Protein AF-A0A292REE8-F1 (afdb_monomer)

pLDDT: mean 74.08, std 20.1, range [27.69, 94.88]

Structure (mmCIF, N/CA/C/O backbone):
data_AF-A0A292REE8-F1
#
_entry.id   AF-A0A292REE8-F1
#
loop_
_atom_site.group_PDB
_atom_site.id
_atom_site.type_symbol
_atom_site.label_atom_id
_atom_site.label_alt_id
_atom_site.label_comp_id
_atom_site.label_asym_id
_atom_site.label_entity_id
_atom_site.label_seq_id
_atom_site.pdbx_PDB_ins_code
_atom_site.Cartn_x
_atom_site.Cartn_y
_atom_site.Cartn_z
_atom_site.occupancy
_atom_site.B_iso_or_equiv
_atom_site.auth_seq_id
_atom_site.auth_comp_id
_atom_site.auth_asym_id
_atom_site.auth_atom_id
_atom_site.pdbx_PDB_model_num
ATOM 1 N N . MET A 1 1 ? -34.274 32.368 6.105 1.00 32.88 1 MET A N 1
ATOM 2 C CA . MET A 1 1 ? -34.230 32.974 4.760 1.00 32.88 1 MET A CA 1
ATOM 3 C C . MET A 1 1 ? -32.837 32.755 4.179 1.00 32.88 1 MET A C 1
ATOM 5 O O . MET A 1 1 ? -31.870 33.075 4.851 1.00 32.88 1 MET A O 1
ATOM 9 N N . VAL A 1 2 ? -32.803 32.095 3.015 1.00 31.05 2 VAL A N 1
ATOM 10 C CA . VAL A 1 2 ? -31.809 32.040 1.908 1.00 31.05 2 VAL A CA 1
ATOM 11 C C . VAL A 1 2 ? -30.669 33.090 2.027 1.00 31.05 2 VAL A C 1
ATOM 13 O O . VAL A 1 2 ? -30.965 34.243 2.299 1.00 31.05 2 VAL A O 1
ATOM 16 N N . SER A 1 3 ? -29.377 32.786 1.822 1.00 27.69 3 SER A N 1
ATOM 17 C CA . SER A 1 3 ? -28.861 32.372 0.512 1.00 27.69 3 SER A CA 1
ATOM 18 C C . SER A 1 3 ? -27.549 31.575 0.481 1.00 27.69 3 SER A C 1
ATOM 20 O O . SER A 1 3 ? -26.638 31.711 1.292 1.00 27.69 3 SER A O 1
ATOM 22 N N . SER A 1 4 ? -27.509 30.738 -0.553 1.00 37.56 4 SER A N 1
ATOM 23 C CA . SER A 1 4 ? -26.391 30.015 -1.142 1.00 37.56 4 SER A CA 1
ATOM 24 C C . SER A 1 4 ? -25.331 30.937 -1.748 1.00 37.56 4 SER A C 1
ATOM 26 O O . SER A 1 4 ? -25.675 31.822 -2.529 1.00 37.56 4 SER A O 1
ATOM 28 N N . THR A 1 5 ? -24.052 30.615 -1.560 1.00 34.53 5 THR A N 1
ATOM 29 C CA . THR A 1 5 ? -23.014 30.880 -2.569 1.00 34.53 5 THR A CA 1
ATOM 30 C C . THR A 1 5 ? -22.061 29.688 -2.626 1.00 34.53 5 THR A C 1
ATOM 32 O O . THR A 1 5 ? -21.401 29.337 -1.652 1.00 34.53 5 THR A O 1
ATOM 35 N N . GLY A 1 6 ? -22.069 29.003 -3.770 1.00 35.84 6 GLY A N 1
ATOM 36 C CA . GLY A 1 6 ? -21.112 27.957 -4.099 1.00 35.84 6 GLY A CA 1
ATOM 37 C C . GLY A 1 6 ? -19.796 28.581 -4.542 1.00 35.84 6 GLY A C 1
ATOM 38 O O . GLY A 1 6 ? -19.786 29.462 -5.399 1.00 35.84 6 GLY A O 1
ATOM 39 N N . TYR A 1 7 ? -18.689 28.101 -3.986 1.00 32.03 7 TYR A N 1
ATOM 40 C CA . TYR A 1 7 ? -17.357 28.436 -4.469 1.00 32.03 7 TYR A CA 1
ATOM 41 C C . TYR A 1 7 ? -16.853 27.293 -5.348 1.00 32.03 7 TYR A C 1
ATOM 43 O O . TYR A 1 7 ? -16.365 26.275 -4.863 1.00 32.03 7 TYR A O 1
ATOM 51 N N . ASN A 1 8 ? -16.992 27.476 -6.661 1.00 31.06 8 ASN A N 1
ATOM 52 C CA . ASN A 1 8 ? -16.194 26.764 -7.650 1.00 31.06 8 ASN A CA 1
ATOM 53 C C . ASN A 1 8 ? -14.810 27.420 -7.680 1.00 31.06 8 ASN A C 1
ATOM 55 O O . ASN A 1 8 ? -14.669 28.539 -8.168 1.00 31.06 8 ASN A O 1
ATOM 59 N N . LEU A 1 9 ? -13.790 26.734 -7.168 1.00 29.27 9 LEU A N 1
ATOM 60 C CA . LEU A 1 9 ? -12.396 27.124 -7.375 1.00 29.27 9 LEU A CA 1
ATOM 61 C C . LEU A 1 9 ? -11.873 26.406 -8.622 1.00 29.27 9 LEU A C 1
ATOM 63 O O . LEU A 1 9 ? -11.388 25.279 -8.558 1.00 29.27 9 LEU A O 1
ATOM 67 N N . ALA A 1 10 ? -12.009 27.069 -9.769 1.00 32.84 10 ALA A N 1
ATOM 68 C CA . ALA A 1 10 ? -11.255 26.743 -10.971 1.00 32.84 10 ALA A CA 1
ATOM 69 C C . ALA A 1 10 ? -9.837 27.317 -10.827 1.00 32.84 10 ALA A C 1
ATOM 71 O O . ALA A 1 10 ? -9.678 28.516 -10.604 1.00 32.84 10 ALA A O 1
ATOM 72 N N . ILE A 1 11 ? -8.810 26.475 -10.955 1.00 34.81 11 ILE A N 1
ATOM 73 C CA . ILE A 1 11 ? -7.412 26.917 -10.986 1.00 34.81 11 ILE A CA 1
ATOM 74 C C . ILE A 1 11 ? -6.935 26.885 -12.439 1.00 34.81 11 ILE A C 1
ATOM 76 O O . ILE A 1 11 ? -6.895 25.834 -13.077 1.00 34.81 11 ILE A O 1
ATOM 80 N N . ASN A 1 12 ? -6.602 28.071 -12.945 1.00 30.36 12 ASN A N 1
ATOM 81 C CA . ASN A 1 12 ? -5.984 28.314 -14.243 1.00 30.36 12 ASN A CA 1
ATOM 82 C C . ASN A 1 12 ? -4.488 27.921 -14.168 1.00 30.36 12 ASN A C 1
ATOM 84 O O . ASN A 1 12 ? -3.825 28.313 -13.203 1.00 30.36 12 ASN A O 1
ATOM 88 N N . PRO A 1 13 ? -3.918 27.169 -15.127 1.00 33.72 13 PRO A N 1
ATOM 89 C CA . PRO A 1 13 ? -2.549 26.684 -15.032 1.00 33.72 13 PRO A CA 1
ATOM 90 C C . PRO A 1 13 ? -1.618 27.659 -15.750 1.00 33.72 13 PRO A C 1
ATOM 92 O O . PRO A 1 13 ? -1.500 27.571 -16.962 1.00 33.72 13 PRO A O 1
ATOM 95 N N . ASN A 1 14 ? -1.000 28.605 -15.036 1.00 38.47 14 ASN A N 1
ATOM 96 C CA . ASN A 1 14 ? 0.244 29.272 -15.460 1.00 38.47 14 ASN A CA 1
ATOM 97 C C . ASN A 1 14 ? 0.718 30.277 -14.402 1.00 38.47 14 ASN A C 1
ATOM 99 O O . ASN A 1 14 ? 0.536 31.477 -14.573 1.00 38.47 14 ASN A O 1
ATOM 103 N N . ILE A 1 15 ? 1.360 29.798 -13.332 1.00 35.59 15 ILE A N 1
ATOM 104 C CA . ILE A 1 15 ? 2.358 30.583 -12.587 1.00 35.59 15 ILE A CA 1
ATOM 105 C C . ILE A 1 15 ? 3.472 29.624 -12.154 1.00 35.59 15 ILE A C 1
ATOM 107 O O . ILE A 1 15 ? 3.275 28.740 -11.325 1.00 35.59 15 ILE A O 1
ATOM 111 N N . SER A 1 16 ? 4.640 29.788 -12.767 1.00 41.97 16 SER A N 1
ATOM 112 C CA . SER A 1 16 ? 5.888 29.107 -12.440 1.00 41.97 16 SER A CA 1
ATOM 113 C C . SER A 1 16 ? 6.725 29.972 -11.501 1.00 41.97 16 SER A C 1
ATOM 115 O O . SER A 1 16 ? 7.183 31.033 -11.920 1.00 41.97 16 SER A O 1
ATOM 117 N N . SER A 1 17 ? 6.991 29.498 -10.283 1.00 33.97 17 SER A N 1
ATOM 118 C CA . SER A 1 17 ? 8.147 29.924 -9.477 1.00 33.97 17 SER A CA 1
ATOM 119 C C . SER A 1 17 ? 8.228 29.129 -8.174 1.00 33.97 17 SER A C 1
ATOM 121 O O . SER A 1 17 ? 7.243 29.045 -7.448 1.00 33.97 17 SER A O 1
ATOM 123 N N . GLY A 1 18 ? 9.425 28.632 -7.852 1.00 28.42 18 GLY A N 1
ATOM 124 C CA . GL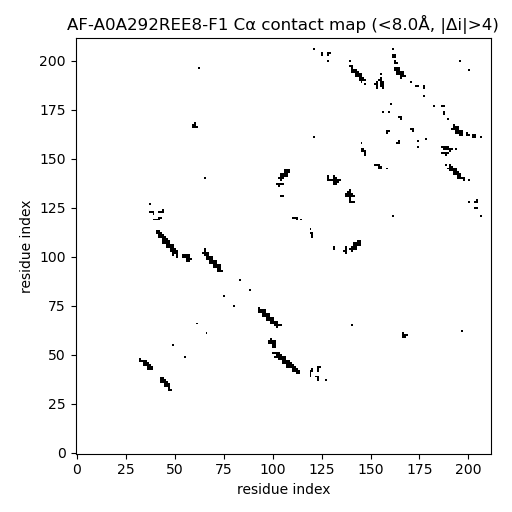Y A 1 18 ? 9.791 28.207 -6.498 1.00 28.42 18 GLY A CA 1
ATOM 125 C C . GLY A 1 18 ? 10.095 26.719 -6.371 1.00 28.42 18 GLY A C 1
ATOM 126 O O . GLY A 1 18 ? 9.223 25.872 -6.515 1.00 28.42 18 GLY A O 1
ATOM 127 N N . MET A 1 19 ? 11.357 26.407 -6.097 1.00 36.88 19 MET A N 1
ATOM 128 C CA . MET A 1 19 ? 11.879 25.060 -5.911 1.00 36.88 19 MET A CA 1
ATOM 129 C C . MET A 1 19 ? 11.180 24.332 -4.758 1.00 36.88 19 MET A C 1
ATOM 131 O O . MET A 1 19 ? 11.226 24.761 -3.609 1.00 36.88 19 MET A O 1
ATOM 135 N N . THR A 1 20 ? 10.621 23.162 -5.045 1.00 30.64 20 THR A N 1
ATOM 136 C CA . THR A 1 20 ? 10.525 22.053 -4.093 1.00 30.64 20 THR A CA 1
ATOM 137 C C . THR A 1 20 ? 10.531 20.781 -4.928 1.00 30.64 20 THR A C 1
ATOM 139 O O . THR A 1 20 ? 9.658 20.588 -5.772 1.00 30.64 20 THR A O 1
ATOM 142 N N . VAL A 1 21 ? 11.552 19.936 -4.766 1.00 36.81 21 VAL A N 1
ATOM 143 C CA . VAL A 1 21 ? 11.607 18.616 -5.411 1.00 36.81 21 VAL A CA 1
ATOM 144 C C . VAL A 1 21 ? 10.627 17.711 -4.669 1.00 36.81 21 VAL A C 1
ATOM 146 O O . VAL A 1 21 ? 10.987 16.892 -3.833 1.00 36.81 21 VAL A O 1
ATOM 149 N N . SER A 1 22 ? 9.344 17.937 -4.919 1.00 35.69 22 SER A N 1
ATOM 150 C CA . SER A 1 22 ? 8.283 17.011 -4.579 1.00 35.69 22 SER A CA 1
ATOM 151 C C . SER A 1 22 ? 8.350 15.887 -5.606 1.00 35.69 22 SER A C 1
ATOM 153 O O . SER A 1 22 ? 8.316 16.163 -6.808 1.00 35.69 22 SER A O 1
ATOM 155 N N . ASN A 1 23 ? 8.443 14.637 -5.143 1.00 38.59 23 ASN A N 1
ATOM 156 C CA . ASN A 1 23 ? 8.213 13.437 -5.951 1.00 38.59 23 ASN A CA 1
ATOM 157 C C . ASN A 1 23 ? 6.798 13.513 -6.547 1.00 38.59 23 ASN A C 1
ATOM 159 O O . ASN A 1 23 ? 5.840 12.979 -5.998 1.00 38.59 23 ASN A O 1
ATOM 163 N N . THR A 1 24 ? 6.650 14.254 -7.640 1.00 39.69 24 THR A N 1
ATOM 164 C CA . THR A 1 24 ? 5.388 14.488 -8.328 1.00 39.69 24 THR A CA 1
ATOM 165 C C . THR A 1 24 ? 5.310 13.504 -9.476 1.00 39.69 24 THR A C 1
ATOM 167 O O . THR A 1 24 ? 6.153 13.471 -10.374 1.00 39.69 24 THR A O 1
ATOM 170 N N . MET A 1 25 ? 4.302 12.640 -9.403 1.00 45.41 25 MET A N 1
ATOM 171 C CA . MET A 1 25 ? 4.008 11.669 -10.441 1.00 45.41 25 MET A CA 1
ATOM 172 C C . MET A 1 25 ? 3.721 12.399 -11.756 1.00 45.41 25 MET A C 1
ATOM 174 O O . MET A 1 25 ? 2.767 13.170 -11.853 1.00 45.41 25 MET A O 1
ATOM 178 N N . ARG A 1 26 ? 4.500 12.116 -12.804 1.00 35.22 26 ARG A N 1
ATOM 179 C CA . ARG A 1 26 ? 4.041 12.350 -14.176 1.00 35.22 26 ARG A CA 1
ATOM 180 C C . ARG A 1 26 ? 3.116 11.202 -14.558 1.00 35.22 26 ARG A C 1
ATOM 182 O O . ARG A 1 26 ? 3.566 10.151 -15.004 1.00 35.22 26 ARG A O 1
ATOM 189 N N . VAL A 1 27 ? 1.819 11.416 -14.365 1.00 38.28 27 VAL A N 1
ATOM 190 C CA . VAL A 1 27 ? 0.778 10.550 -14.920 1.00 38.28 27 VAL A CA 1
ATOM 191 C C . VAL A 1 27 ? 0.780 10.760 -16.432 1.00 38.28 27 VAL A C 1
ATOM 193 O O . VAL A 1 27 ? 0.256 11.753 -16.932 1.00 38.28 27 VAL A O 1
ATOM 196 N N . ASN A 1 28 ? 1.408 9.846 -17.173 1.00 34.28 28 ASN A N 1
ATOM 197 C CA . ASN A 1 28 ? 1.176 9.769 -18.610 1.00 34.28 28 ASN A CA 1
ATOM 198 C C . ASN A 1 28 ? -0.305 9.441 -18.823 1.00 34.28 28 ASN A C 1
ATOM 200 O O . ASN A 1 28 ? -0.839 8.498 -18.239 1.00 34.28 28 ASN A O 1
ATOM 204 N N . SER A 1 29 ? -0.966 10.249 -19.643 1.00 38.56 29 SER A N 1
ATOM 205 C CA . SER A 1 29 ? -2.379 10.176 -19.996 1.00 38.56 29 SER A CA 1
ATOM 206 C C . SER A 1 29 ? -2.716 8.873 -20.730 1.00 38.56 29 SER A C 1
ATOM 208 O O . SER A 1 29 ? -2.863 8.844 -21.948 1.00 38.56 29 SER A O 1
ATOM 210 N N . GLN A 1 30 ? -2.855 7.763 -20.004 1.00 39.12 30 GLN A N 1
ATOM 211 C CA . GLN A 1 30 ? -3.325 6.498 -20.566 1.00 39.12 30 GLN A CA 1
ATOM 212 C C . GLN A 1 30 ? -4.349 5.828 -19.643 1.00 39.12 30 GLN A C 1
ATOM 214 O O . GLN A 1 30 ? -4.019 5.339 -18.573 1.00 39.12 30 GLN A O 1
ATOM 219 N N . ARG A 1 31 ? -5.600 5.814 -20.138 1.00 39.00 31 ARG A N 1
ATOM 220 C CA . ARG A 1 31 ? -6.804 5.097 -19.667 1.00 39.00 31 ARG A CA 1
ATOM 221 C C . ARG A 1 31 ? -7.191 5.326 -18.199 1.00 39.00 31 ARG A C 1
ATOM 223 O O . ARG A 1 31 ? -6.553 4.813 -17.292 1.00 39.00 31 ARG A O 1
ATOM 230 N N . LYS A 1 32 ? -8.339 5.994 -17.981 1.00 40.53 32 LYS A N 1
ATOM 231 C CA . LYS A 1 32 ? -9.077 5.962 -16.703 1.00 40.53 32 LYS A CA 1
ATOM 232 C C . LYS A 1 32 ? -9.248 4.501 -16.280 1.00 40.53 32 LYS A C 1
ATOM 234 O O . LYS A 1 32 ? -10.051 3.777 -16.870 1.00 40.53 32 LYS A O 1
ATOM 239 N N . GLN A 1 33 ? -8.447 4.058 -15.318 1.00 54.38 33 GLN A N 1
ATOM 240 C CA . GLN A 1 33 ? -8.569 2.724 -14.757 1.00 54.38 33 GLN A CA 1
ATOM 241 C C . GLN A 1 33 ? -9.912 2.653 -14.025 1.00 54.38 33 GLN A C 1
ATOM 243 O O . GLN A 1 33 ? -10.314 3.603 -13.358 1.00 54.38 33 GLN A O 1
ATOM 248 N N . GLN A 1 34 ? -10.656 1.566 -14.224 1.00 58.28 34 GLN A N 1
ATOM 249 C CA . GLN A 1 34 ? -11.967 1.399 -13.601 1.00 58.28 34 GLN A CA 1
ATOM 250 C C . GLN A 1 34 ? -11.785 1.241 -12.088 1.00 58.28 34 GLN A C 1
ATOM 252 O O . GLN A 1 34 ? -11.335 0.188 -11.628 1.00 58.28 34 GLN A O 1
ATOM 257 N N . GLU A 1 35 ? -12.127 2.289 -11.338 1.00 62.00 35 GLU A N 1
ATOM 258 C CA . GLU A 1 35 ? -12.180 2.273 -9.877 1.00 62.00 35 GLU A CA 1
ATOM 259 C C . GLU A 1 35 ? -13.119 1.158 -9.406 1.00 62.00 35 GLU A C 1
ATOM 261 O O . GLU A 1 35 ? -14.258 1.037 -9.870 1.00 62.00 35 GLU A O 1
ATOM 266 N N . LYS A 1 36 ? -12.646 0.328 -8.474 1.00 76.44 36 LYS A N 1
ATOM 267 C CA . LYS A 1 36 ? -13.460 -0.703 -7.828 1.00 76.44 36 LYS A CA 1
ATOM 268 C C . LYS A 1 36 ? -13.632 -0.362 -6.360 1.00 76.44 36 LYS A C 1
ATOM 270 O O . LYS A 1 36 ? -12.687 0.047 -5.689 1.00 76.44 36 LYS A O 1
ATOM 275 N N . VAL A 1 37 ? -14.851 -0.564 -5.864 1.00 71.75 37 VAL A N 1
ATOM 276 C CA . VAL A 1 37 ? -15.200 -0.333 -4.462 1.00 71.75 37 VAL A CA 1
ATOM 277 C C . VAL A 1 37 ? -15.444 -1.671 -3.783 1.00 71.75 37 VAL A C 1
ATOM 279 O O . VAL A 1 37 ? -16.211 -2.494 -4.280 1.00 71.75 37 VAL A O 1
ATOM 282 N N . VAL A 1 38 ? -14.806 -1.890 -2.637 1.00 73.25 38 VAL A N 1
ATOM 283 C CA . VAL A 1 38 ? -15.163 -2.977 -1.716 1.00 73.25 38 VAL A CA 1
ATOM 284 C C . VAL A 1 38 ? -15.744 -2.344 -0.459 1.00 73.25 38 VAL A C 1
ATOM 286 O O . VAL A 1 38 ? -15.181 -1.396 0.084 1.00 73.25 38 VAL A O 1
ATOM 289 N N . THR A 1 39 ? -16.906 -2.836 -0.032 1.00 67.75 39 THR A N 1
ATOM 290 C CA . THR A 1 39 ? -17.602 -2.359 1.168 1.00 67.75 39 THR A CA 1
ATOM 291 C C . THR A 1 39 ? -17.686 -3.498 2.172 1.00 67.75 39 THR A C 1
ATOM 293 O O . THR A 1 39 ? -18.174 -4.574 1.837 1.00 67.75 39 THR A O 1
ATOM 296 N N . VAL A 1 40 ? -17.218 -3.266 3.398 1.00 68.31 40 VAL A N 1
ATOM 297 C CA . VAL A 1 40 ? -17.310 -4.221 4.512 1.00 68.31 40 VAL A CA 1
ATOM 298 C C . VAL A 1 40 ? -17.769 -3.459 5.750 1.00 68.31 40 VAL A C 1
ATOM 300 O O . VAL A 1 40 ? -17.117 -2.499 6.148 1.00 68.31 40 VAL A O 1
ATOM 303 N N . LYS A 1 41 ? -18.885 -3.884 6.365 1.00 58.56 41 LYS A N 1
ATOM 304 C CA . LYS A 1 41 ? -19.423 -3.324 7.626 1.00 58.56 41 LYS A CA 1
ATOM 305 C C . LYS A 1 41 ? -19.396 -1.781 7.663 1.00 58.56 41 LYS A C 1
ATOM 307 O O . LYS A 1 41 ? -18.833 -1.194 8.575 1.00 58.56 41 LYS A O 1
ATOM 312 N N . ASN A 1 42 ? -19.983 -1.141 6.649 1.00 71.94 42 ASN A N 1
ATOM 313 C CA . ASN A 1 42 ? -20.088 0.319 6.476 1.00 71.94 42 ASN A CA 1
ATOM 314 C C . ASN A 1 42 ? -18.786 1.089 6.185 1.00 71.94 42 ASN A C 1
ATOM 316 O O . ASN A 1 42 ? -18.861 2.287 5.921 1.00 71.94 42 ASN A O 1
ATOM 320 N N . ALA A 1 43 ? -17.625 0.432 6.144 1.00 78.75 43 ALA A N 1
ATOM 321 C CA . ALA A 1 43 ? -16.387 1.020 5.643 1.00 78.75 43 ALA A CA 1
ATOM 322 C C . ALA A 1 43 ? -16.179 0.678 4.156 1.00 78.75 43 ALA A C 1
ATOM 324 O O . ALA A 1 43 ? -16.544 -0.407 3.689 1.00 78.75 43 ALA A O 1
ATOM 325 N N . LYS A 1 44 ? -15.609 1.619 3.399 1.00 85.50 44 LYS A N 1
ATOM 326 C CA . LYS A 1 44 ? -15.412 1.540 1.946 1.00 85.50 44 LYS A CA 1
ATOM 327 C C . LYS A 1 44 ? -13.939 1.717 1.606 1.00 85.50 44 LYS A C 1
ATOM 329 O O . LYS A 1 44 ? -13.279 2.597 2.147 1.00 85.50 44 LYS A O 1
ATOM 334 N N . ILE A 1 45 ? -13.443 0.927 0.662 1.00 87.69 45 ILE A N 1
ATOM 335 C CA . ILE A 1 45 ? -12.143 1.148 0.021 1.00 87.69 45 ILE A CA 1
ATOM 336 C C . ILE A 1 45 ? -12.336 1.297 -1.472 1.00 87.69 45 ILE A C 1
ATOM 338 O O . ILE A 1 45 ? -13.024 0.486 -2.097 1.00 87.69 45 ILE A O 1
ATOM 342 N N . LYS A 1 46 ? -11.721 2.334 -2.028 1.00 89.19 46 LYS A N 1
ATOM 343 C CA . LYS A 1 46 ? -11.543 2.504 -3.463 1.00 89.19 46 LYS A CA 1
ATOM 344 C C . LYS A 1 46 ? -10.127 2.095 -3.820 1.00 89.19 46 LYS A C 1
ATOM 346 O O . LYS A 1 46 ? -9.174 2.498 -3.151 1.00 89.19 46 LYS A O 1
ATOM 351 N N . TYR A 1 47 ? -10.013 1.284 -4.856 1.00 91.44 47 TYR A N 1
ATOM 352 C CA . TYR A 1 47 ? -8.732 0.865 -5.392 1.00 91.44 47 TYR A CA 1
ATOM 353 C C . TYR A 1 47 ? -8.816 0.680 -6.902 1.00 91.44 47 TYR A C 1
ATOM 355 O O . TYR A 1 47 ? -9.881 0.384 -7.462 1.00 91.44 47 TYR A O 1
ATOM 363 N N . HIS A 1 48 ? -7.656 0.730 -7.540 1.00 91.31 48 HIS A N 1
ATOM 364 C CA . HIS A 1 48 ? -7.466 0.295 -8.913 1.00 91.31 48 HIS A CA 1
ATOM 365 C C . HIS A 1 48 ? -6.372 -0.770 -8.990 1.00 91.31 48 HIS A C 1
ATOM 367 O O . HIS A 1 48 ? -5.509 -0.889 -8.121 1.00 91.31 48 HIS A O 1
ATOM 373 N N . LYS A 1 49 ? -6.446 -1.607 -10.027 1.00 91.44 49 LYS A N 1
ATOM 374 C CA . LYS A 1 49 ? -5.436 -2.631 -10.302 1.00 91.44 49 LYS A CA 1
ATOM 375 C C . LYS A 1 49 ? -4.552 -2.144 -11.439 1.00 91.44 49 LYS A C 1
ATOM 377 O O . LYS A 1 49 ? -5.055 -1.966 -12.547 1.00 91.44 49 LYS A O 1
ATOM 382 N N . ILE A 1 50 ? -3.255 -2.046 -11.178 1.00 89.31 50 ILE A N 1
ATOM 383 C CA . ILE A 1 50 ? -2.243 -1.835 -12.209 1.00 89.31 50 ILE A CA 1
ATOM 384 C C . ILE A 1 50 ? -1.831 -3.186 -12.775 1.00 89.31 50 ILE A C 1
ATOM 386 O O . ILE A 1 50 ? -1.604 -4.143 -12.030 1.00 89.31 50 ILE A O 1
ATOM 390 N N . LYS A 1 51 ? -1.732 -3.267 -14.101 1.00 88.31 51 LYS A N 1
ATOM 391 C CA . LYS A 1 51 ? -1.132 -4.410 -14.787 1.00 88.31 51 LYS A CA 1
ATOM 392 C C . LYS A 1 51 ? 0.276 -4.047 -15.242 1.00 88.31 51 LYS A C 1
ATOM 394 O O . LYS A 1 51 ? 0.534 -2.925 -15.662 1.00 88.31 51 LYS A O 1
ATOM 399 N N . SER A 1 52 ? 1.171 -5.026 -15.264 1.00 83.44 52 SER A N 1
ATOM 400 C CA . SER A 1 52 ? 2.550 -4.874 -15.750 1.00 83.44 52 SER A CA 1
ATOM 401 C C . SER A 1 52 ? 2.577 -4.423 -17.219 1.00 83.44 52 SER A C 1
ATOM 403 O O . SER A 1 52 ? 3.489 -3.720 -17.648 1.00 83.44 52 SER A O 1
ATOM 405 N N . SER A 1 53 ? 1.532 -4.762 -17.988 1.00 83.06 53 SER A N 1
ATOM 406 C CA . SER A 1 53 ? 1.322 -4.278 -19.360 1.00 83.06 53 SER A CA 1
ATOM 407 C C . SER A 1 53 ? 1.219 -2.759 -19.465 1.00 83.06 53 SER A C 1
ATOM 409 O O . SER A 1 53 ? 1.557 -2.203 -20.506 1.00 83.06 53 SER A O 1
ATOM 411 N N . ASP A 1 54 ? 0.770 -2.095 -18.400 1.00 81.69 54 ASP A N 1
ATOM 412 C CA . ASP A 1 54 ? 0.533 -0.652 -18.380 1.00 81.69 54 ASP A CA 1
ATOM 413 C C . ASP A 1 54 ? 1.848 0.131 -18.233 1.00 81.69 54 ASP A C 1
ATOM 415 O O . ASP A 1 54 ? 1.848 1.354 -18.345 1.00 81.69 54 ASP A O 1
ATOM 419 N N . LYS A 1 55 ? 2.980 -0.569 -18.020 1.00 80.94 55 LYS A N 1
ATOM 420 C CA . LYS A 1 55 ? 4.337 -0.005 -17.922 1.00 80.94 55 LYS A CA 1
ATOM 421 C C . LYS A 1 55 ? 4.376 1.235 -17.022 1.00 80.94 55 LYS A C 1
ATOM 423 O O . LYS A 1 55 ? 4.913 2.280 -17.393 1.00 80.94 55 LYS A O 1
ATOM 428 N N . TYR A 1 56 ? 3.816 1.102 -15.822 1.00 82.56 56 TYR A N 1
ATOM 429 C CA . TYR A 1 56 ? 3.771 2.185 -14.848 1.00 82.56 56 TYR A CA 1
ATOM 430 C C . TYR A 1 56 ? 5.161 2.422 -14.244 1.00 82.56 56 TYR A C 1
ATOM 432 O O . TYR A 1 56 ? 5.704 1.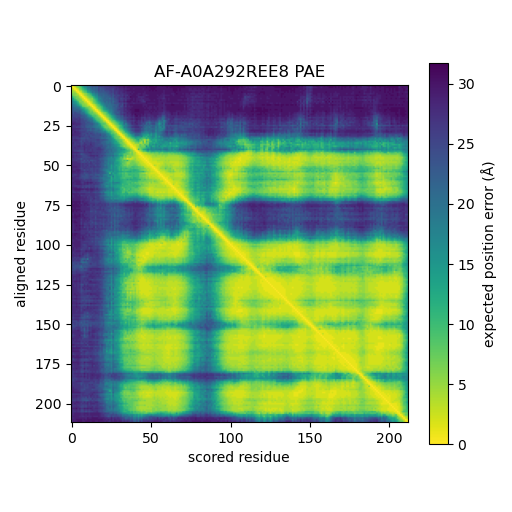545 -13.567 1.00 82.56 56 TYR A O 1
ATOM 440 N N . THR A 1 57 ? 5.750 3.587 -14.519 1.00 84.00 57 THR A N 1
ATOM 441 C CA . THR A 1 57 ? 7.091 3.951 -14.042 1.00 84.00 57 THR A CA 1
ATOM 442 C C . THR A 1 57 ? 7.057 4.450 -12.608 1.00 84.00 57 THR A C 1
ATOM 444 O O . THR A 1 57 ? 6.258 5.330 -12.284 1.00 84.00 57 THR A O 1
ATOM 447 N N . VAL A 1 58 ? 7.967 3.953 -11.775 1.00 84.50 58 VAL A N 1
ATOM 448 C CA . VAL A 1 58 ? 8.105 4.381 -10.377 1.00 84.50 58 VAL A CA 1
ATOM 449 C C . VAL A 1 58 ? 9.535 4.768 -10.035 1.00 84.50 58 VAL A C 1
ATOM 451 O O . VAL A 1 58 ? 10.487 4.351 -10.690 1.00 84.50 58 VAL A O 1
ATOM 454 N N . TYR A 1 59 ? 9.662 5.575 -8.986 1.00 83.56 59 TYR A N 1
ATOM 455 C CA . TYR A 1 59 ? 10.929 6.039 -8.435 1.00 83.56 59 TYR A CA 1
ATOM 456 C C . TYR A 1 59 ? 11.074 5.567 -6.986 1.00 83.56 59 TYR A C 1
ATOM 458 O O . TYR A 1 59 ? 10.076 5.278 -6.319 1.00 83.56 59 TYR A O 1
ATOM 466 N N . GLY A 1 60 ? 12.314 5.517 -6.501 1.00 83.06 60 GLY A N 1
ATOM 467 C CA . GLY A 1 60 ? 12.649 5.124 -5.133 1.00 83.06 60 GLY A CA 1
ATOM 468 C C . GLY A 1 60 ? 13.096 3.667 -5.001 1.00 83.06 60 GLY A C 1
ATOM 469 O O . GLY A 1 60 ? 13.272 2.962 -5.993 1.00 83.06 60 GLY A O 1
ATOM 470 N N . ASN A 1 61 ? 13.310 3.238 -3.758 1.00 85.56 61 ASN A N 1
ATOM 471 C CA . ASN A 1 61 ? 13.827 1.913 -3.435 1.00 85.56 61 ASN A CA 1
ATOM 472 C C . ASN A 1 61 ? 12.677 0.910 -3.250 1.00 85.56 61 ASN A C 1
ATOM 474 O O . ASN A 1 61 ? 12.079 0.798 -2.177 1.00 85.56 61 ASN A O 1
ATOM 478 N N . TRP A 1 62 ? 12.332 0.217 -4.332 1.00 87.50 62 TRP A N 1
ATOM 479 C CA . TRP A 1 62 ? 11.305 -0.819 -4.326 1.00 87.50 62 TRP A CA 1
ATOM 480 C C . TRP A 1 62 ? 11.930 -2.192 -4.121 1.00 87.50 62 TRP A C 1
ATOM 482 O O . TRP A 1 62 ? 13.026 -2.466 -4.591 1.00 87.50 62 TRP A O 1
ATOM 492 N N . SER A 1 63 ? 11.192 -3.078 -3.456 1.00 86.88 63 SER A N 1
ATOM 493 C CA . SER A 1 63 ? 11.548 -4.494 -3.424 1.00 86.88 63 SER A CA 1
ATOM 494 C C . SER A 1 63 ? 11.432 -5.102 -4.826 1.00 86.88 63 SER A C 1
ATOM 496 O O . SER A 1 63 ? 10.482 -4.795 -5.556 1.00 86.88 63 SER A O 1
ATOM 498 N N . ASP A 1 64 ? 12.342 -6.021 -5.155 1.00 86.38 64 ASP A N 1
ATOM 499 C CA . ASP A 1 64 ? 12.327 -6.816 -6.392 1.00 86.38 64 ASP A CA 1
ATOM 500 C C . ASP A 1 64 ? 11.000 -7.558 -6.599 1.00 86.38 64 ASP A C 1
ATOM 502 O O . ASP A 1 64 ? 10.599 -7.859 -7.725 1.00 86.38 64 ASP A O 1
ATOM 506 N N . ASP A 1 65 ? 10.256 -7.823 -5.525 1.00 87.19 65 ASP A N 1
ATOM 507 C CA . ASP A 1 65 ? 8.937 -8.437 -5.611 1.00 87.19 65 ASP A CA 1
ATOM 508 C C . ASP A 1 65 ? 7.910 -7.505 -6.246 1.00 87.19 65 ASP A C 1
ATOM 510 O O . ASP A 1 65 ? 6.964 -7.993 -6.857 1.00 87.19 65 ASP A O 1
ATOM 514 N N . TYR A 1 66 ? 8.092 -6.188 -6.144 1.00 88.69 66 TYR A N 1
ATOM 515 C CA . TYR A 1 66 ? 7.143 -5.164 -6.579 1.00 88.69 66 TYR A CA 1
ATOM 516 C C . TYR A 1 66 ? 7.528 -4.470 -7.879 1.00 88.69 66 TYR A C 1
ATOM 518 O O . TYR A 1 66 ? 6.633 -4.079 -8.630 1.00 88.69 66 TYR A O 1
ATOM 526 N N . ALA A 1 67 ? 8.820 -4.325 -8.156 1.00 89.00 67 ALA A N 1
ATOM 527 C CA . ALA A 1 67 ? 9.295 -3.635 -9.344 1.00 89.00 67 ALA A CA 1
ATOM 528 C C . ALA A 1 67 ? 10.346 -4.445 -10.103 1.00 89.00 67 ALA A C 1
ATOM 530 O O . ALA A 1 67 ? 10.941 -5.380 -9.574 1.00 89.00 67 ALA A O 1
ATOM 531 N N . TYR A 1 68 ? 10.537 -4.110 -11.374 1.00 87.75 68 TYR A N 1
ATOM 532 C CA . TYR A 1 68 ? 11.619 -4.637 -12.194 1.00 87.75 68 TYR A CA 1
ATOM 533 C C . TYR A 1 68 ? 12.287 -3.510 -12.976 1.00 87.75 68 TYR A C 1
ATOM 535 O O . TYR A 1 68 ? 11.634 -2.553 -13.406 1.00 87.75 68 TYR A O 1
ATOM 543 N N . GLU A 1 69 ? 13.600 -3.628 -13.143 1.00 87.44 69 GLU A N 1
ATOM 544 C CA . GLU A 1 69 ? 14.400 -2.702 -13.934 1.00 87.44 69 GLU A CA 1
ATOM 545 C C . GLU A 1 69 ? 14.374 -3.100 -15.406 1.00 87.44 69 GLU A C 1
ATOM 547 O O . GLU A 1 69 ? 14.468 -4.275 -15.760 1.00 87.44 69 GLU A O 1
ATOM 552 N N . VAL A 1 70 ? 14.253 -2.100 -16.273 1.00 85.19 70 VAL A N 1
ATOM 553 C CA . VAL A 1 70 ? 14.436 -2.252 -17.713 1.00 85.19 70 VAL A CA 1
ATOM 554 C C . VAL A 1 70 ? 15.421 -1.198 -18.179 1.00 85.19 70 VAL A C 1
ATOM 556 O O . VAL A 1 70 ? 15.217 0.002 -17.960 1.00 85.19 70 VAL A O 1
ATOM 559 N N . ASP A 1 71 ? 16.461 -1.659 -18.861 1.00 81.19 71 ASP A N 1
ATOM 560 C CA . ASP A 1 71 ? 17.406 -0.798 -19.550 1.00 81.19 71 ASP A CA 1
ATOM 561 C C . ASP A 1 71 ? 16.705 -0.132 -20.737 1.00 81.19 71 ASP A C 1
ATOM 563 O O . ASP A 1 71 ? 16.200 -0.779 -21.655 1.00 81.19 71 ASP A O 1
ATOM 567 N N . LYS A 1 72 ? 16.650 1.196 -20.703 1.00 72.06 72 LYS A N 1
ATOM 568 C CA . LYS A 1 72 ? 16.266 2.025 -21.834 1.00 72.06 72 LYS A CA 1
ATOM 569 C C . LYS A 1 72 ? 17.513 2.634 -22.425 1.00 72.06 72 LYS A C 1
ATOM 571 O O . LYS A 1 72 ? 18.171 3.475 -21.804 1.00 72.06 72 LYS A O 1
ATOM 576 N N . GLU A 1 73 ? 17.777 2.268 -23.666 1.00 65.38 73 GLU A N 1
ATOM 577 C CA . GLU A 1 73 ? 18.676 3.045 -24.496 1.00 65.38 73 GLU A CA 1
ATOM 578 C C . GLU A 1 73 ? 18.125 4.467 -24.594 1.00 65.38 73 GLU A C 1
ATOM 580 O O . GLU A 1 73 ? 16.975 4.672 -24.998 1.00 65.38 73 GLU A O 1
ATOM 585 N N . ILE A 1 74 ? 18.939 5.456 -24.220 1.00 63.41 74 ILE A N 1
ATOM 586 C CA . ILE A 1 74 ? 18.660 6.844 -24.572 1.00 63.41 74 ILE A CA 1
ATOM 587 C C . ILE A 1 74 ? 18.862 6.912 -26.085 1.00 63.41 74 ILE A C 1
ATOM 589 O O . ILE A 1 74 ? 19.962 7.137 -26.592 1.00 63.41 74 ILE A O 1
ATOM 593 N N . THR A 1 75 ? 17.808 6.590 -26.829 1.00 54.44 75 THR A N 1
ATOM 594 C CA . THR A 1 75 ? 17.779 6.822 -28.262 1.00 54.44 75 THR A CA 1
ATOM 595 C C . THR A 1 75 ? 17.712 8.323 -28.435 1.00 54.44 75 THR A C 1
ATOM 597 O O . THR A 1 75 ? 16.775 8.991 -27.996 1.00 54.44 75 THR A O 1
ATOM 600 N N . ASN A 1 76 ? 18.762 8.864 -29.041 1.00 52.50 76 ASN A N 1
ATOM 601 C CA . ASN A 1 76 ? 18.731 10.213 -29.565 1.00 52.50 76 ASN A CA 1
ATOM 602 C C . ASN A 1 76 ? 17.457 10.370 -30.412 1.00 52.50 76 ASN A C 1
ATOM 604 O O . ASN A 1 76 ? 17.067 9.422 -31.101 1.00 52.50 76 ASN A O 1
ATOM 608 N N . SER A 1 77 ? 16.815 11.539 -30.336 1.00 58.34 77 SER A N 1
ATOM 609 C CA . SER A 1 77 ? 15.597 11.855 -31.088 1.00 58.34 77 SER A CA 1
ATOM 610 C C . SER A 1 77 ? 15.698 11.378 -32.549 1.00 58.34 77 SER A C 1
ATOM 612 O O . SER A 1 77 ? 16.803 11.332 -33.107 1.00 58.34 77 SER A O 1
ATOM 614 N N . PRO A 1 78 ? 14.575 11.032 -33.206 1.00 60.09 78 PRO A N 1
ATOM 615 C CA . PRO A 1 78 ? 14.579 10.581 -34.603 1.00 60.09 78 PRO A CA 1
ATOM 616 C C . PRO A 1 78 ? 15.382 11.510 -35.537 1.00 60.09 78 PRO A C 1
ATOM 618 O O . PRO A 1 78 ? 16.019 11.044 -36.480 1.00 60.09 78 PRO A O 1
ATOM 621 N N . GLU A 1 79 ? 15.465 12.799 -35.214 1.00 60.94 79 GLU A N 1
ATOM 622 C CA . GLU A 1 79 ? 16.257 13.820 -35.910 1.00 60.94 79 GLU A CA 1
ATOM 623 C C . GLU A 1 79 ? 17.767 13.522 -35.937 1.00 60.94 79 GLU A C 1
ATOM 625 O O . GLU A 1 79 ? 18.423 13.689 -36.965 1.00 60.94 79 GLU A O 1
ATOM 630 N N . ILE A 1 80 ? 18.337 13.015 -34.842 1.00 60.69 80 ILE A N 1
ATOM 631 C CA . ILE A 1 80 ? 19.775 12.724 -34.744 1.00 60.69 80 ILE A CA 1
ATOM 632 C C . ILE A 1 80 ? 20.121 11.433 -35.497 1.00 60.69 80 IL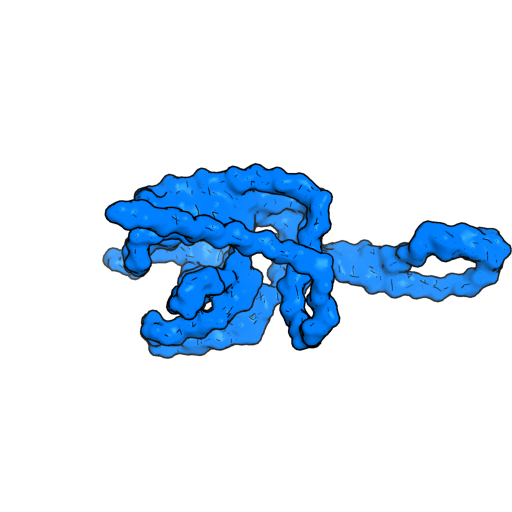E A C 1
ATOM 634 O O . ILE A 1 80 ? 21.216 11.309 -36.048 1.00 60.69 80 ILE A O 1
ATOM 638 N N . SER A 1 81 ? 19.184 10.483 -35.584 1.00 61.97 81 SER A N 1
ATOM 639 C CA . SER A 1 81 ? 19.360 9.272 -36.397 1.00 61.97 81 SER A CA 1
ATOM 640 C C . SER A 1 81 ? 19.489 9.596 -37.894 1.00 61.97 81 SER A C 1
ATOM 642 O O . SER A 1 81 ? 20.332 9.018 -38.579 1.00 61.97 81 SER A O 1
ATOM 644 N N . ALA A 1 82 ? 18.748 10.601 -38.375 1.00 64.75 82 ALA A N 1
ATOM 645 C CA . ALA A 1 82 ? 18.813 11.088 -39.752 1.00 64.75 82 ALA A CA 1
ATOM 646 C C . ALA A 1 82 ? 20.091 11.893 -40.061 1.00 64.75 82 ALA A C 1
ATOM 648 O O . ALA A 1 82 ? 20.501 11.988 -41.218 1.00 64.75 82 ALA A O 1
ATOM 649 N N . LEU A 1 83 ? 20.731 12.480 -39.044 1.00 62.19 83 LEU A N 1
ATOM 650 C CA . LEU A 1 83 ? 22.024 13.159 -39.181 1.00 62.19 83 LEU A CA 1
ATOM 651 C C . LEU A 1 83 ? 23.195 12.164 -39.214 1.00 62.19 83 LEU A C 1
ATOM 653 O O . LEU A 1 83 ? 24.162 12.399 -39.934 1.00 62.19 83 LEU A O 1
ATOM 657 N N . ARG A 1 84 ? 23.088 11.028 -38.508 1.00 63.59 84 ARG A N 1
ATOM 658 C CA . ARG A 1 84 ? 24.101 9.952 -38.504 1.00 63.59 84 ARG A CA 1
ATOM 659 C C . ARG A 1 84 ? 24.278 9.271 -39.865 1.00 63.59 84 ARG A C 1
ATOM 661 O O . ARG A 1 84 ? 25.363 8.780 -40.153 1.00 63.59 84 ARG A O 1
ATOM 668 N N . SER A 1 85 ? 23.231 9.216 -40.691 1.00 64.75 85 SER A N 1
ATOM 669 C CA . SER A 1 85 ? 23.319 8.653 -42.046 1.00 64.75 85 SER A CA 1
ATOM 670 C C . SER A 1 85 ? 23.938 9.625 -43.053 1.00 64.75 85 SER A C 1
ATOM 672 O O . SER A 1 85 ? 24.585 9.185 -44.000 1.00 64.75 85 SER A O 1
ATOM 674 N N . ARG A 1 86 ? 23.773 10.939 -42.846 1.00 68.19 86 ARG A N 1
ATOM 675 C CA . ARG A 1 86 ? 24.343 11.980 -43.721 1.00 68.19 86 ARG A CA 1
ATOM 676 C C . ARG A 1 86 ? 25.789 12.319 -43.390 1.00 68.19 86 ARG A C 1
ATOM 678 O O . ARG A 1 86 ? 26.582 12.555 -44.294 1.00 68.19 86 ARG A O 1
ATOM 685 N N . TYR A 1 87 ? 26.126 12.355 -42.108 1.00 65.69 87 TYR A N 1
ATOM 686 C CA . TYR A 1 87 ? 27.459 12.690 -41.632 1.00 65.69 87 TYR A CA 1
ATOM 687 C C . TYR A 1 87 ? 28.016 11.461 -40.928 1.00 65.69 87 TYR A C 1
ATOM 689 O O . TYR A 1 87 ? 27.386 10.937 -40.013 1.00 65.69 87 TYR A O 1
ATOM 697 N N . ARG A 1 88 ? 29.186 10.984 -41.361 1.00 61.56 88 ARG A N 1
ATOM 698 C CA . ARG A 1 88 ? 29.873 9.792 -40.833 1.00 61.56 88 ARG A CA 1
ATOM 699 C C . ARG A 1 88 ? 30.442 10.082 -39.433 1.00 61.56 88 ARG A C 1
ATOM 701 O O . ARG A 1 88 ? 31.650 10.137 -39.233 1.00 61.56 88 ARG A O 1
ATOM 708 N N . LEU A 1 89 ? 29.549 10.375 -38.491 1.00 66.31 89 LEU A N 1
ATOM 709 C CA . LEU A 1 89 ? 29.850 10.845 -37.144 1.00 66.31 89 LEU A CA 1
ATOM 710 C C . LEU A 1 89 ? 30.422 9.703 -36.300 1.00 66.31 89 LEU A C 1
ATOM 712 O O . LEU A 1 89 ? 29.935 8.573 -36.352 1.00 66.31 89 LEU A O 1
ATOM 716 N N . ILE A 1 90 ? 31.432 10.022 -35.489 1.00 64.88 90 ILE A N 1
ATOM 717 C CA . ILE A 1 90 ? 31.988 9.112 -34.484 1.00 64.88 90 ILE A CA 1
ATOM 718 C C . ILE A 1 90 ? 30.883 8.793 -33.469 1.00 64.88 90 ILE A C 1
ATOM 720 O O . ILE A 1 90 ? 30.315 9.690 -32.844 1.00 64.88 90 ILE A O 1
ATOM 724 N N . THR A 1 91 ? 30.553 7.512 -33.316 1.00 56.41 91 THR A N 1
ATOM 725 C CA . THR A 1 91 ? 29.528 7.047 -32.378 1.00 56.41 91 THR A CA 1
ATOM 726 C C . THR A 1 91 ? 30.141 6.733 -31.020 1.00 56.41 91 THR A C 1
ATOM 728 O O . THR A 1 91 ? 30.912 5.783 -30.891 1.00 56.41 91 THR A O 1
ATOM 731 N N . PHE A 1 92 ? 29.745 7.476 -29.991 1.00 62.62 92 PHE A N 1
ATOM 732 C CA . PHE A 1 92 ? 29.925 7.057 -28.602 1.00 62.62 92 PHE A CA 1
ATOM 733 C C . PHE A 1 92 ? 28.811 6.074 -28.218 1.00 62.62 92 PHE A C 1
ATOM 735 O O . PHE A 1 92 ? 27.693 6.178 -28.731 1.00 62.62 92 PHE A O 1
ATOM 742 N N . LYS A 1 93 ? 29.097 5.115 -27.324 1.00 62.59 93 LYS A N 1
ATOM 743 C CA . LYS A 1 93 ? 28.043 4.272 -26.735 1.00 62.59 93 LYS A CA 1
ATOM 744 C C . LYS A 1 93 ? 27.021 5.190 -26.064 1.00 62.59 93 LYS A C 1
ATOM 746 O O . LYS A 1 93 ? 27.397 6.007 -25.225 1.00 62.59 93 LYS A O 1
ATOM 751 N N . ASN A 1 94 ? 25.752 5.071 -26.451 1.00 65.69 94 ASN A N 1
ATOM 752 C CA . ASN A 1 94 ? 24.694 5.860 -25.833 1.00 65.69 94 ASN A CA 1
ATOM 753 C C . ASN A 1 94 ? 24.617 5.504 -24.335 1.00 65.69 94 ASN A C 1
ATOM 755 O O . ASN A 1 94 ? 24.705 4.319 -23.996 1.00 65.69 94 ASN A O 1
ATOM 759 N N . PRO A 1 95 ? 24.443 6.490 -23.440 1.00 66.88 95 PRO A N 1
ATOM 760 C CA . PRO A 1 95 ? 24.206 6.200 -22.037 1.00 66.88 95 PRO A CA 1
ATOM 761 C C . PRO A 1 95 ? 22.919 5.375 -21.896 1.00 66.88 95 PRO A C 1
ATOM 763 O O . PRO A 1 95 ? 21.881 5.695 -22.480 1.00 66.88 95 PRO A O 1
ATOM 766 N N . ILE A 1 96 ? 23.004 4.282 -21.141 1.00 71.81 96 ILE A N 1
ATOM 767 C CA . ILE A 1 96 ? 21.857 3.437 -20.810 1.00 71.81 96 ILE A CA 1
ATOM 768 C C . ILE A 1 96 ? 21.189 4.057 -19.584 1.00 71.81 96 ILE A C 1
ATOM 770 O O . ILE A 1 96 ? 21.842 4.291 -18.568 1.00 71.81 96 ILE A O 1
ATOM 774 N N . SER A 1 97 ? 19.892 4.341 -19.682 1.00 77.62 97 SER A N 1
ATOM 775 C CA . SER A 1 97 ? 19.087 4.786 -18.544 1.00 77.62 97 SER A CA 1
ATOM 776 C C . SER A 1 97 ? 18.270 3.622 -18.004 1.00 77.62 97 SER A C 1
ATOM 778 O O . SER A 1 97 ? 17.649 2.889 -18.767 1.00 77.62 97 SER A O 1
ATOM 780 N N . LYS A 1 98 ? 18.231 3.456 -16.685 1.00 81.06 98 LYS A N 1
ATOM 781 C CA . LYS A 1 98 ? 17.407 2.426 -16.048 1.00 81.06 98 LYS A CA 1
ATOM 782 C C . LYS A 1 98 ? 16.026 2.986 -15.739 1.00 81.06 98 LYS A C 1
ATOM 784 O O . LYS A 1 98 ? 15.905 4.070 -15.174 1.00 81.06 98 LYS A O 1
ATOM 789 N N . SER A 1 99 ? 14.976 2.267 -16.123 1.00 83.50 99 SER A N 1
ATOM 790 C CA . SER A 1 99 ? 13.597 2.583 -15.739 1.00 83.50 99 SER A CA 1
ATOM 791 C C . SER A 1 99 ? 13.036 1.485 -14.846 1.00 83.50 99 SER A C 1
ATOM 793 O O . SER A 1 99 ? 13.077 0.316 -15.221 1.00 83.50 99 SER A O 1
ATOM 795 N N . LEU A 1 100 ? 12.476 1.870 -13.698 1.00 87.56 100 LEU A N 1
ATOM 796 C CA . LEU A 1 100 ? 11.767 0.960 -12.802 1.00 87.56 100 LEU A CA 1
ATOM 797 C C . LEU A 1 100 ? 10.289 0.884 -13.192 1.00 87.56 100 LEU A C 1
ATOM 799 O O . LEU A 1 100 ? 9.629 1.917 -13.329 1.00 87.56 100 LEU A O 1
ATOM 803 N N . TYR A 1 101 ? 9.764 -0.329 -13.319 1.00 88.56 101 TYR A N 1
ATOM 804 C CA . TYR A 1 101 ? 8.363 -0.588 -13.633 1.00 88.56 101 TYR A CA 1
ATOM 805 C C . TYR A 1 101 ? 7.691 -1.421 -12.547 1.00 88.56 101 TYR A C 1
ATOM 807 O O . TYR A 1 101 ? 8.274 -2.393 -12.069 1.00 88.56 101 TYR A O 1
ATOM 815 N N . LEU A 1 102 ? 6.456 -1.067 -12.181 1.00 89.62 102 LEU A N 1
ATOM 816 C CA . LEU A 1 102 ? 5.662 -1.865 -11.244 1.00 89.62 102 LEU A CA 1
ATOM 817 C C . LEU A 1 102 ? 5.140 -3.150 -11.893 1.00 89.62 102 LEU A C 1
ATOM 819 O O . LEU A 1 102 ? 4.642 -3.147 -13.021 1.00 89.62 102 LEU A O 1
ATOM 823 N N . LYS A 1 103 ? 5.201 -4.239 -11.127 1.00 92.12 103 LYS A N 1
ATOM 824 C CA . LYS A 1 103 ? 4.479 -5.483 -11.414 1.00 92.12 103 LYS A CA 1
ATOM 825 C C . LYS A 1 103 ? 2.989 -5.322 -11.088 1.00 92.12 103 LYS A C 1
ATOM 827 O O . LYS A 1 103 ? 2.587 -4.352 -10.451 1.00 92.12 103 LYS A O 1
ATOM 832 N N . ASP A 1 104 ? 2.179 -6.308 -11.477 1.00 92.69 104 ASP A N 1
ATOM 833 C CA . ASP A 1 104 ? 0.742 -6.345 -11.175 1.00 92.69 104 ASP A CA 1
ATOM 834 C C . ASP A 1 104 ? 0.492 -6.125 -9.674 1.00 92.69 104 ASP A C 1
ATOM 836 O O . ASP A 1 104 ? 0.923 -6.932 -8.842 1.00 92.69 104 ASP A O 1
ATOM 840 N N . CYS A 1 105 ? -0.224 -5.056 -9.327 1.00 92.44 105 CYS A N 1
ATOM 841 C CA . CYS A 1 105 ? -0.503 -4.681 -7.944 1.00 92.44 105 CYS A CA 1
ATOM 842 C C . CYS A 1 105 ? -1.842 -3.945 -7.808 1.00 92.44 105 CYS A C 1
ATOM 844 O O . CYS A 1 105 ? -2.401 -3.421 -8.775 1.00 92.44 105 CYS A O 1
ATOM 846 N N . TYR A 1 106 ? -2.360 -3.924 -6.583 1.00 93.00 106 TYR A N 1
ATOM 847 C CA . TYR A 1 106 ? -3.524 -3.126 -6.213 1.00 93.00 106 TYR A CA 1
ATOM 848 C C . TYR A 1 106 ? -3.068 -1.823 -5.564 1.00 93.00 106 TYR A C 1
ATOM 850 O O . TYR A 1 106 ? -2.303 -1.864 -4.602 1.00 93.00 106 TYR A O 1
ATOM 858 N N . ILE A 1 107 ? -3.553 -0.686 -6.059 1.00 92.19 107 ILE A N 1
ATOM 859 C CA . ILE A 1 107 ? -3.308 0.624 -5.456 1.00 92.19 107 ILE A CA 1
ATOM 860 C C . ILE A 1 107 ? -4.558 1.083 -4.725 1.00 92.19 107 ILE A C 1
ATOM 862 O O . ILE A 1 107 ? -5.644 1.118 -5.298 1.00 92.19 107 ILE A O 1
ATOM 866 N N . ILE A 1 108 ? -4.393 1.428 -3.452 1.00 92.75 108 ILE A N 1
ATOM 867 C CA . ILE A 1 108 ? -5.439 2.031 -2.632 1.00 92.75 108 ILE A CA 1
ATOM 868 C C . ILE A 1 108 ? -5.505 3.522 -2.953 1.00 92.75 108 ILE A C 1
ATOM 870 O O . ILE A 1 108 ? -4.540 4.245 -2.708 1.00 92.75 108 ILE A O 1
ATOM 874 N N . ASP A 1 109 ? -6.662 3.968 -3.435 1.00 87.38 109 ASP A N 1
ATOM 875 C CA . ASP A 1 109 ? -6.932 5.381 -3.715 1.00 87.38 109 ASP A CA 1
ATOM 876 C C . ASP A 1 109 ? -7.526 6.077 -2.495 1.00 87.38 109 ASP A C 1
ATOM 878 O O . ASP A 1 109 ? -7.167 7.200 -2.153 1.00 87.38 109 ASP A O 1
ATOM 882 N N . PHE A 1 110 ? -8.470 5.409 -1.829 1.00 85.38 110 PHE A N 1
ATOM 883 C CA . PHE A 1 110 ? -9.229 6.019 -0.747 1.00 85.38 110 PHE A CA 1
ATOM 884 C C . PHE A 1 110 ? -9.785 4.975 0.215 1.00 85.38 110 PHE A C 1
ATOM 886 O O . PHE A 1 110 ? -10.252 3.918 -0.210 1.00 85.38 110 PHE A O 1
ATOM 893 N N . ILE A 1 111 ? -9.788 5.298 1.509 1.00 86.25 111 ILE A N 1
ATOM 894 C CA . ILE A 1 111 ? -10.455 4.513 2.550 1.00 86.25 111 ILE A CA 1
ATOM 895 C C . ILE A 1 111 ? -11.390 5.433 3.326 1.00 86.25 111 ILE A C 1
ATOM 897 O O . ILE A 1 111 ? -10.977 6.468 3.842 1.00 86.25 111 ILE A O 1
ATOM 901 N N . GLU A 1 112 ? -12.635 5.001 3.458 1.00 83.06 112 GLU A N 1
ATOM 902 C CA . GLU A 1 112 ? -13.664 5.642 4.262 1.00 83.06 112 GLU A CA 1
ATOM 903 C C . GLU A 1 112 ? -14.097 4.679 5.363 1.00 83.06 112 GLU A C 1
ATOM 905 O O . GLU A 1 112 ? -14.472 3.540 5.085 1.00 83.06 112 GLU A O 1
ATOM 910 N N . ALA A 1 113 ? -14.067 5.126 6.614 1.00 80.56 113 ALA A N 1
ATOM 911 C CA . ALA A 1 113 ? -14.637 4.387 7.732 1.00 80.56 113 ALA A CA 1
ATOM 912 C C . ALA A 1 113 ? -15.579 5.316 8.508 1.00 80.56 113 ALA A C 1
ATOM 914 O O . ALA A 1 113 ? -15.211 6.469 8.752 1.00 80.56 113 ALA A O 1
ATOM 915 N N . PRO A 1 114 ? -16.769 4.840 8.913 1.00 75.31 114 PRO A N 1
ATOM 916 C CA . PRO A 1 114 ? -17.768 5.674 9.573 1.00 75.31 114 PRO A CA 1
ATOM 917 C C . PRO A 1 114 ? -17.308 6.128 10.962 1.00 75.31 114 PRO A C 1
ATOM 919 O O . PRO A 1 114 ? -17.703 7.201 11.415 1.00 75.31 114 PRO A O 1
ATOM 922 N N . GLN A 1 115 ? -16.442 5.359 11.635 1.00 75.44 115 GLN A N 1
ATOM 923 C CA . GLN A 1 115 ? -15.897 5.744 12.933 1.00 75.44 115 GLN A CA 1
ATOM 924 C C . GLN A 1 115 ? -14.403 5.428 13.066 1.00 75.44 115 GLN A C 1
ATOM 926 O O . GLN A 1 115 ? -13.924 4.341 12.738 1.00 75.44 115 GLN A O 1
ATOM 931 N N . ARG A 1 116 ? -13.644 6.398 13.590 1.00 72.31 116 ARG A N 1
ATOM 932 C CA . ARG A 1 116 ? -12.204 6.243 13.844 1.00 72.31 116 ARG A CA 1
ATOM 933 C C . ARG A 1 116 ? -11.967 5.217 14.959 1.00 72.31 116 ARG A C 1
ATOM 935 O O . ARG A 1 116 ? -12.768 5.096 15.879 1.00 72.31 116 ARG A O 1
ATOM 942 N N . TYR A 1 117 ? -10.845 4.501 14.876 1.00 71.56 117 TYR A N 1
ATOM 943 C CA . TYR A 1 117 ? -10.343 3.574 15.905 1.00 71.56 117 TYR A CA 1
ATOM 944 C C . TYR A 1 117 ? -11.215 2.346 16.234 1.00 71.56 117 TYR A C 1
ATOM 946 O O . TYR A 1 117 ? -10.864 1.589 17.130 1.00 71.56 117 TYR A O 1
ATOM 954 N N . LYS A 1 118 ? -12.288 2.071 15.480 1.00 76.75 118 LYS A N 1
ATOM 955 C CA . LYS A 1 118 ? -13.111 0.851 15.645 1.00 76.75 118 LYS A CA 1
ATOM 956 C C . LYS A 1 118 ? -12.625 -0.371 14.850 1.00 76.75 118 LYS A C 1
ATOM 958 O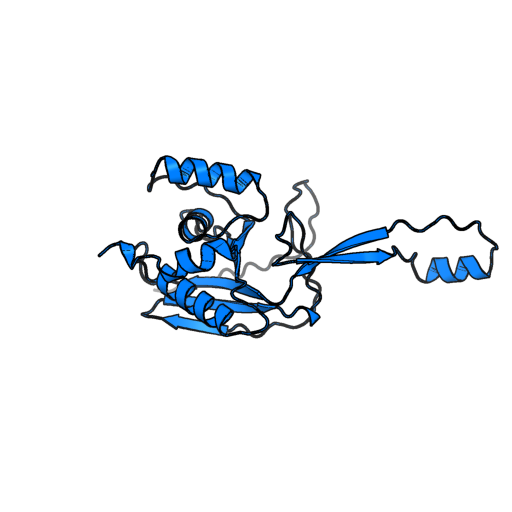 O . LYS A 1 118 ? -13.301 -1.394 14.796 1.00 76.75 118 LYS A O 1
ATOM 963 N N . GLY A 1 119 ? -11.469 -0.268 14.191 1.00 80.56 119 GLY A N 1
ATOM 964 C CA . GLY A 1 119 ? -10.878 -1.362 13.407 1.00 80.56 119 GLY A CA 1
ATOM 965 C C . GLY A 1 119 ? -11.589 -1.677 12.083 1.00 80.56 119 GLY A C 1
ATOM 966 O O . GLY A 1 119 ? -11.169 -2.581 11.368 1.00 80.56 119 GLY A O 1
ATOM 967 N N . GLU A 1 120 ? -12.635 -0.937 11.709 1.00 83.50 120 GLU A N 1
ATOM 968 C CA . GLU A 1 120 ? -13.367 -1.145 10.449 1.00 83.50 120 GLU A CA 1
ATOM 969 C C . GLU A 1 120 ? -12.485 -0.886 9.223 1.00 83.50 120 GLU A C 1
ATOM 971 O O . GLU A 1 120 ? -12.480 -1.688 8.292 1.00 83.50 120 GLU A O 1
ATOM 976 N N . GLY A 1 121 ? -11.656 0.165 9.260 1.00 84.62 121 GLY A N 1
ATOM 977 C CA . GLY A 1 121 ? -10.676 0.437 8.204 1.00 84.62 121 GLY A CA 1
ATOM 978 C C . GLY A 1 121 ? -9.685 -0.714 8.010 1.00 84.62 121 GLY A C 1
ATOM 979 O O . GLY A 1 121 ? -9.349 -1.056 6.880 1.00 84.62 121 GLY A O 1
ATOM 980 N N . THR A 1 122 ? -9.275 -1.378 9.095 1.00 88.00 122 THR A N 1
ATOM 981 C CA . THR A 1 122 ? -8.403 -2.555 9.017 1.00 88.00 122 THR A CA 1
ATOM 982 C C . THR A 1 122 ? -9.075 -3.715 8.292 1.00 88.00 122 THR A C 1
ATOM 984 O O . THR A 1 122 ? -8.452 -4.315 7.422 1.00 88.00 122 THR A O 1
ATOM 987 N N . LYS A 1 123 ? -10.346 -4.001 8.598 1.00 87.69 123 LYS A N 1
ATOM 988 C CA . LYS A 1 123 ? -11.098 -5.105 7.972 1.00 87.69 123 LYS A CA 1
ATOM 989 C C . LYS A 1 123 ? -11.221 -4.934 6.466 1.00 87.69 123 LYS A C 1
ATOM 991 O O . LYS A 1 123 ? -11.139 -5.896 5.710 1.00 87.69 123 LYS A O 1
ATOM 996 N N . VAL A 1 124 ? -11.396 -3.697 6.020 1.00 89.50 124 VAL A N 1
ATOM 997 C CA . VAL A 1 124 ? -11.465 -3.401 4.592 1.00 89.50 124 VAL A CA 1
ATOM 998 C C . VAL A 1 124 ? -10.099 -3.583 3.915 1.00 89.50 124 VAL A C 1
ATOM 1000 O O . VAL A 1 124 ? -10.033 -4.119 2.809 1.00 89.50 124 VAL A O 1
ATOM 1003 N N . VAL A 1 125 ? -9.002 -3.196 4.579 1.00 91.19 125 VAL A N 1
ATOM 1004 C CA . VAL A 1 125 ? -7.642 -3.466 4.079 1.00 91.19 125 VAL A CA 1
ATOM 1005 C C . VAL A 1 125 ? -7.364 -4.972 4.036 1.00 91.19 125 VAL A C 1
ATOM 1007 O O . VAL A 1 125 ? -6.830 -5.446 3.039 1.00 91.19 125 VAL A O 1
ATOM 1010 N N . GLN A 1 126 ? -7.772 -5.732 5.056 1.00 91.25 126 GLN A N 1
ATOM 1011 C CA . GLN A 1 126 ? -7.680 -7.199 5.078 1.00 91.25 126 GLN A CA 1
ATOM 1012 C C . GLN A 1 126 ? -8.399 -7.820 3.879 1.00 91.25 126 GLN A C 1
ATOM 1014 O O . GLN A 1 126 ? -7.772 -8.543 3.111 1.00 91.25 126 GLN A O 1
ATOM 1019 N N . ALA A 1 127 ? -9.656 -7.438 3.638 1.00 90.50 127 ALA A N 1
ATOM 1020 C CA . ALA A 1 127 ? -10.425 -7.924 2.493 1.00 90.50 127 ALA A CA 1
ATOM 1021 C C . ALA A 1 127 ? -9.754 -7.601 1.141 1.00 90.50 127 ALA A C 1
ATOM 1023 O O . ALA A 1 127 ? -9.816 -8.394 0.198 1.00 90.50 127 ALA A O 1
ATOM 1024 N N . LEU A 1 128 ? -9.088 -6.444 1.022 1.00 91.75 128 LEU A N 1
ATOM 1025 C CA . LEU A 1 128 ? -8.319 -6.110 -0.179 1.00 91.75 128 LEU A CA 1
ATOM 1026 C C . LEU A 1 128 ? -7.063 -6.981 -0.320 1.00 91.75 128 LEU A C 1
ATOM 1028 O O . LEU A 1 128 ? -6.753 -7.422 -1.427 1.00 91.75 128 LEU A O 1
ATOM 1032 N N . VAL A 1 129 ? -6.349 -7.240 0.775 1.00 92.62 129 VAL A N 1
ATOM 1033 C CA . VAL A 1 129 ? -5.161 -8.105 0.777 1.00 92.62 129 VAL A CA 1
ATOM 1034 C C . VAL A 1 129 ? -5.537 -9.544 0.423 1.00 92.62 129 VAL A C 1
ATOM 1036 O O . VAL A 1 129 ? -4.894 -10.130 -0.443 1.00 92.62 129 VAL A O 1
ATOM 1039 N N . GLU A 1 130 ? -6.617 -10.085 0.990 1.00 92.00 130 GLU A N 1
ATOM 1040 C CA . GLU A 1 130 ? -7.165 -11.402 0.629 1.00 92.00 130 GLU A CA 1
ATOM 1041 C C . GLU A 1 130 ? -7.500 -11.482 -0.862 1.00 92.00 130 GLU A C 1
ATOM 1043 O O . GLU A 1 130 ? -7.126 -12.432 -1.552 1.00 92.00 130 GLU A O 1
ATOM 1048 N N . ARG A 1 131 ? -8.141 -10.438 -1.396 1.00 91.56 131 ARG A N 1
ATOM 1049 C CA . ARG A 1 131 ? -8.437 -10.350 -2.827 1.00 91.56 131 ARG A CA 1
ATOM 1050 C C . ARG A 1 131 ? -7.171 -10.294 -3.682 1.00 91.56 131 ARG A C 1
ATOM 1052 O O . ARG A 1 131 ? -7.130 -10.913 -4.741 1.00 91.56 131 ARG A O 1
ATOM 1059 N N . SER A 1 132 ? -6.154 -9.558 -3.239 1.00 91.94 132 SER A N 1
ATOM 1060 C CA . SER A 1 132 ? -4.863 -9.461 -3.927 1.00 91.94 132 SER A CA 1
ATOM 1061 C C . S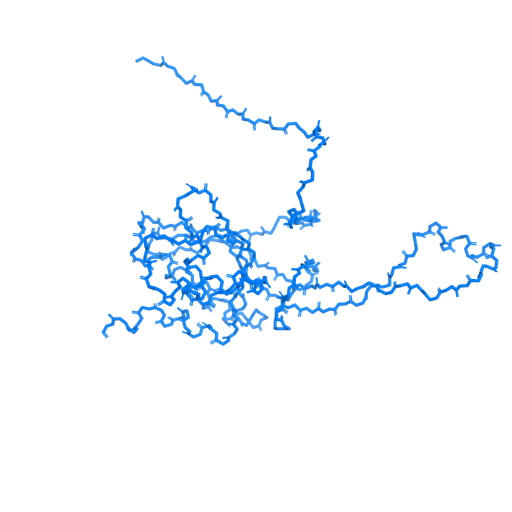ER A 1 132 ? -4.092 -10.787 -3.896 1.00 91.94 132 SER A C 1
ATOM 1063 O O . SER A 1 132 ? -3.392 -11.115 -4.852 1.00 91.94 132 SER A O 1
ATOM 1065 N N . LEU A 1 133 ? -4.245 -11.579 -2.831 1.00 91.62 133 LEU A N 1
ATOM 1066 C CA . LEU A 1 133 ? -3.677 -12.925 -2.713 1.00 91.62 133 LEU A CA 1
ATOM 1067 C C . LEU A 1 133 ? -4.380 -13.944 -3.609 1.00 91.62 133 LEU A C 1
ATOM 1069 O O . LEU A 1 133 ? -3.715 -14.780 -4.217 1.00 91.62 133 LEU A O 1
ATOM 1073 N N . ALA A 1 134 ? -5.708 -13.861 -3.722 1.00 90.38 134 ALA A N 1
ATOM 1074 C CA . ALA A 1 134 ? -6.481 -14.715 -4.622 1.00 90.38 134 ALA A CA 1
ATOM 1075 C C . ALA A 1 134 ? -6.131 -14.480 -6.107 1.00 90.38 134 ALA A C 1
ATOM 1077 O O . ALA A 1 134 ? -6.344 -15.351 -6.953 1.00 90.38 134 ALA A O 1
ATOM 1078 N N . ASP A 1 135 ? -5.580 -13.310 -6.438 1.00 91.12 135 ASP A N 1
ATOM 1079 C CA . ASP A 1 135 ? -5.117 -12.977 -7.779 1.00 91.12 135 ASP A CA 1
ATOM 1080 C C . ASP A 1 135 ? -3.704 -13.529 -8.042 1.00 91.12 135 ASP A C 1
ATOM 1082 O O . ASP A 1 135 ? -2.701 -13.040 -7.511 1.00 91.12 135 ASP A O 1
ATOM 1086 N N . LYS A 1 136 ? -3.623 -14.529 -8.932 1.00 88.56 136 LYS A N 1
ATOM 1087 C CA . LYS A 1 136 ? -2.380 -15.235 -9.298 1.00 88.56 136 LYS A CA 1
ATOM 1088 C C . LYS A 1 136 ? -1.257 -14.302 -9.763 1.00 88.56 136 LYS A C 1
ATOM 1090 O O . LYS A 1 136 ? -0.084 -14.628 -9.574 1.00 88.56 136 LYS A O 1
ATOM 1095 N N . ASN A 1 137 ? -1.596 -13.162 -10.368 1.00 88.94 137 ASN A N 1
ATOM 1096 C CA . ASN A 1 137 ? -0.597 -12.231 -10.884 1.00 88.94 137 ASN A CA 1
ATOM 1097 C C . ASN A 1 137 ? -0.110 -11.262 -9.805 1.00 88.94 137 ASN A C 1
ATOM 1099 O O . ASN A 1 137 ? 1.081 -10.941 -9.762 1.00 88.94 137 ASN A O 1
ATOM 1103 N N . CYS A 1 138 ? -1.020 -10.797 -8.943 1.00 86.38 138 CYS A N 1
ATOM 1104 C CA . CYS A 1 138 ? -0.699 -9.821 -7.905 1.00 86.38 138 CYS A CA 1
ATOM 1105 C C . CYS A 1 138 ? 0.017 -10.444 -6.712 1.00 86.38 138 CYS A C 1
ATOM 1107 O O . CYS A 1 138 ? 0.855 -9.764 -6.133 1.00 86.38 138 CYS A O 1
ATOM 1109 N N . LYS A 1 139 ? -0.262 -11.708 -6.359 1.00 88.75 139 LYS A N 1
ATOM 1110 C CA . LYS A 1 139 ? 0.402 -12.415 -5.245 1.00 88.75 139 LYS A CA 1
ATOM 1111 C C . LYS A 1 139 ? 0.400 -11.612 -3.931 1.00 88.75 139 LYS A C 1
ATOM 1113 O O . LYS A 1 139 ? 1.396 -11.567 -3.219 1.00 88.75 139 LYS A O 1
ATOM 1118 N N . GLY A 1 140 ? -0.698 -10.919 -3.629 1.00 88.62 140 GLY A N 1
ATOM 1119 C CA . GLY A 1 140 ? -0.818 -10.113 -2.409 1.00 88.62 140 GLY A CA 1
ATOM 1120 C C . GLY A 1 140 ? -0.162 -8.729 -2.467 1.00 88.62 140 GLY A C 1
ATOM 1121 O O . GLY A 1 140 ? -0.109 -8.044 -1.446 1.00 88.62 140 GLY A O 1
ATOM 1122 N N . ARG A 1 141 ? 0.307 -8.272 -3.638 1.00 93.06 141 ARG A N 1
ATOM 1123 C CA . ARG A 1 141 ? 0.890 -6.934 -3.788 1.00 93.06 141 ARG A CA 1
ATOM 1124 C C . ARG A 1 141 ? -0.149 -5.833 -3.622 1.00 93.06 141 ARG A C 1
ATOM 1126 O O . ARG A 1 141 ? -1.103 -5.743 -4.402 1.00 93.06 141 ARG A O 1
ATOM 1133 N N . VAL A 1 142 ? 0.072 -4.969 -2.638 1.00 94.06 142 VAL A N 1
ATOM 1134 C CA . VAL A 1 142 ? -0.767 -3.802 -2.352 1.00 94.06 142 VAL A CA 1
ATOM 1135 C C . VAL A 1 142 ? 0.122 -2.590 -2.100 1.00 94.06 142 VAL A C 1
ATOM 1137 O O . VAL A 1 142 ? 1.076 -2.646 -1.324 1.00 94.06 142 VAL A O 1
ATOM 1140 N N . VAL A 1 143 ? -0.207 -1.492 -2.769 1.00 93.75 143 VAL A N 1
ATOM 1141 C CA . VAL A 1 143 ? 0.479 -0.203 -2.701 1.00 93.75 143 VAL A CA 1
ATOM 1142 C C . VAL A 1 143 ? -0.522 0.856 -2.257 1.00 93.75 143 VAL A C 1
ATOM 1144 O O . VAL A 1 143 ? -1.710 0.782 -2.564 1.00 93.75 143 VAL A O 1
ATOM 1147 N N . VAL A 1 144 ? -0.054 1.850 -1.517 1.00 93.75 144 VAL A N 1
ATOM 1148 C CA . VAL A 1 144 ? -0.858 3.002 -1.121 1.00 93.75 144 VAL A CA 1
ATOM 1149 C C . VAL A 1 144 ? -0.004 4.254 -1.141 1.00 93.75 144 VAL A C 1
ATOM 1151 O O . VAL A 1 144 ? 1.149 4.233 -0.713 1.00 93.75 144 VAL A O 1
ATOM 1154 N N . ASN A 1 145 ? -0.576 5.352 -1.618 1.00 91.06 145 ASN A N 1
ATOM 1155 C CA . ASN A 1 145 ? -0.006 6.666 -1.385 1.00 91.06 145 ASN A CA 1
ATOM 1156 C C . ASN A 1 145 ? -0.602 7.217 -0.087 1.00 91.06 145 ASN A C 1
ATOM 1158 O O . ASN A 1 145 ? -1.780 7.568 -0.032 1.00 91.06 145 ASN A O 1
ATOM 1162 N N . ALA A 1 146 ? 0.181 7.222 0.990 1.00 88.38 146 ALA A N 1
ATOM 1163 C CA . ALA A 1 146 ? -0.284 7.735 2.267 1.00 88.38 146 ALA A CA 1
ATOM 1164 C C . ALA A 1 146 ? -0.264 9.268 2.225 1.00 88.38 146 ALA A C 1
ATOM 1166 O O . ALA A 1 146 ? 0.776 9.879 2.450 1.00 88.38 146 ALA A O 1
ATOM 1167 N N . GLU A 1 147 ? -1.405 9.894 1.946 1.00 87.44 147 GLU A N 1
ATOM 1168 C CA . GLU A 1 147 ? -1.557 11.353 1.938 1.00 87.44 147 GLU A CA 1
ATOM 1169 C C . GLU A 1 147 ? -2.475 11.834 3.058 1.00 87.44 147 GLU A C 1
ATOM 1171 O O . GLU A 1 147 ? -3.519 11.245 3.339 1.00 87.44 147 GLU A O 1
ATOM 1176 N N . ILE A 1 148 ? -2.085 12.931 3.706 1.00 84.69 148 ILE A N 1
ATOM 1177 C CA . ILE A 1 148 ? -2.853 13.538 4.792 1.00 84.69 148 ILE A CA 1
ATOM 1178 C C . ILE A 1 148 ? -3.832 14.543 4.184 1.00 84.69 148 ILE A C 1
ATOM 1180 O O . ILE A 1 148 ? -3.447 15.657 3.844 1.00 84.69 148 ILE A O 1
ATOM 1184 N N . ILE A 1 149 ? -5.102 14.154 4.078 1.00 79.75 149 ILE A N 1
ATOM 1185 C CA . ILE A 1 149 ? -6.162 15.009 3.517 1.00 79.75 149 ILE A CA 1
ATOM 1186 C C . ILE A 1 149 ? -6.777 15.912 4.598 1.00 79.75 149 ILE A C 1
ATOM 1188 O O . ILE A 1 149 ? -7.094 17.069 4.349 1.00 79.75 149 ILE A O 1
ATOM 1192 N N . ASP A 1 150 ? -6.941 15.400 5.820 1.00 78.00 150 ASP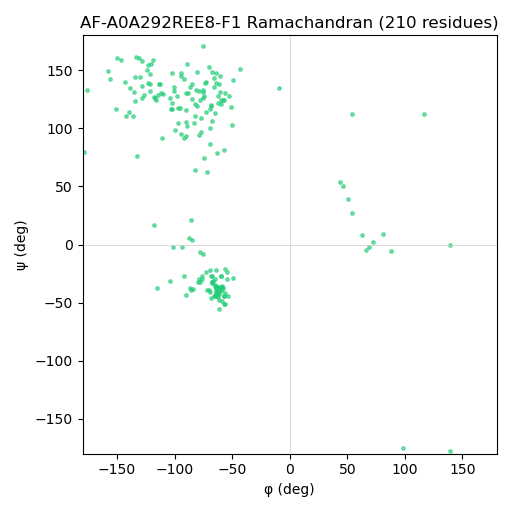 A N 1
ATOM 1193 C CA . ASP A 1 150 ? -7.675 16.088 6.892 1.00 78.00 150 ASP A CA 1
ATOM 1194 C C . ASP A 1 150 ? -6.787 16.929 7.828 1.00 78.00 150 ASP A C 1
ATOM 1196 O O . ASP A 1 150 ? -7.284 17.528 8.784 1.00 78.00 150 ASP A O 1
ATOM 1200 N N . GLY A 1 151 ? -5.467 16.924 7.610 1.00 74.50 151 GLY A N 1
ATOM 1201 C CA . GLY A 1 151 ? -4.460 17.618 8.428 1.00 74.50 151 GLY A CA 1
ATOM 1202 C C . GLY A 1 151 ? -4.298 17.096 9.865 1.00 74.50 151 GLY A C 1
ATOM 1203 O O . GLY A 1 151 ? -3.413 17.555 10.599 1.00 74.50 151 GLY A O 1
ATOM 1204 N N . LYS A 1 152 ? -5.136 16.143 10.288 1.00 74.19 152 LYS A N 1
ATOM 1205 C CA . LYS A 1 152 ? -5.260 15.682 11.679 1.00 74.19 152 LYS A CA 1
ATOM 1206 C C . LYS A 1 152 ? -4.835 14.232 11.850 1.00 74.19 152 LYS A C 1
ATOM 1208 O O . LYS A 1 152 ? -4.254 13.893 12.874 1.00 74.19 152 LYS A O 1
ATOM 1213 N N . THR A 1 153 ? -5.130 13.376 10.880 1.00 77.94 153 THR A N 1
ATOM 1214 C CA . THR A 1 153 ? -4.773 11.958 10.932 1.00 77.94 153 THR A CA 1
ATOM 1215 C C . THR A 1 153 ? -3.391 11.710 10.344 1.00 77.94 153 THR A C 1
ATOM 1217 O O . THR A 1 153 ? -2.901 12.476 9.518 1.00 77.94 153 THR A O 1
ATOM 1220 N N . SER A 1 154 ? -2.760 10.616 10.773 1.00 84.88 154 SER A N 1
ATOM 1221 C CA . SER A 1 154 ? -1.558 10.075 10.135 1.00 84.88 154 SER A CA 1
ATOM 1222 C C . SER A 1 154 ? -1.913 8.749 9.451 1.00 84.88 154 SER A C 1
ATOM 1224 O O . SER A 1 154 ? -1.870 7.690 10.092 1.00 84.88 154 SER A O 1
ATOM 1226 N N . PRO A 1 155 ? -2.287 8.774 8.156 1.00 88.00 155 PRO A N 1
ATOM 1227 C CA . PRO A 1 155 ? -2.519 7.564 7.370 1.00 88.00 155 PRO A CA 1
ATOM 1228 C C . PRO A 1 155 ? -1.275 6.679 7.319 1.00 88.00 155 PRO A C 1
ATOM 1230 O O . PRO A 1 155 ? -1.376 5.463 7.468 1.00 88.00 155 PRO A O 1
ATOM 1233 N N . ALA A 1 156 ? -0.090 7.286 7.212 1.00 89.69 156 ALA A N 1
ATOM 1234 C CA . ALA A 1 156 ? 1.177 6.568 7.250 1.00 89.69 156 ALA A CA 1
ATOM 1235 C C . ALA A 1 156 ? 1.338 5.747 8.536 1.00 89.69 156 ALA A C 1
ATOM 1237 O O . ALA A 1 156 ? 1.695 4.571 8.480 1.00 89.69 156 ALA A O 1
ATOM 1238 N N . GLY A 1 157 ? 1.006 6.327 9.695 1.00 88.88 157 GLY A N 1
ATOM 1239 C CA . GLY A 1 157 ? 1.037 5.613 10.969 1.00 88.88 157 GLY A CA 1
ATOM 1240 C C . GLY A 1 157 ? 0.062 4.431 11.015 1.00 88.88 157 GLY A C 1
ATOM 1241 O O . GLY A 1 157 ? 0.416 3.360 11.514 1.00 88.88 157 GLY A O 1
ATOM 1242 N N . PHE A 1 158 ? -1.141 4.594 10.456 1.00 88.56 158 PHE A N 1
ATOM 1243 C CA . PHE A 1 158 ? -2.133 3.520 10.335 1.00 88.56 158 PHE A CA 1
ATOM 1244 C C . PHE A 1 158 ? -1.614 2.354 9.480 1.00 88.56 158 PHE A C 1
ATOM 1246 O O . PHE A 1 158 ? -1.529 1.224 9.966 1.00 88.56 158 PHE A O 1
ATOM 1253 N N . PHE A 1 159 ? -1.191 2.621 8.242 1.00 91.75 159 PHE A N 1
ATOM 1254 C CA . PHE A 1 159 ? -0.693 1.580 7.339 1.00 91.75 159 PHE A CA 1
ATOM 1255 C C . PHE A 1 159 ? 0.585 0.917 7.868 1.00 91.75 159 PHE A C 1
ATOM 1257 O O . PHE A 1 159 ? 0.755 -0.302 7.771 1.00 91.75 159 PHE A O 1
ATOM 1264 N N . TYR A 1 160 ? 1.472 1.681 8.506 1.00 91.75 160 TYR A N 1
ATOM 1265 C CA . TYR A 1 160 ? 2.705 1.135 9.063 1.00 91.75 160 TYR A CA 1
ATOM 1266 C C . TYR A 1 160 ? 2.465 0.131 10.195 1.00 91.75 160 TYR A C 1
ATOM 1268 O O . TYR A 1 160 ? 3.150 -0.901 10.265 1.00 91.75 160 TYR A O 1
ATOM 1276 N N . LYS A 1 161 ? 1.467 0.397 11.053 1.00 88.88 161 LYS A N 1
ATOM 1277 C CA . LYS A 1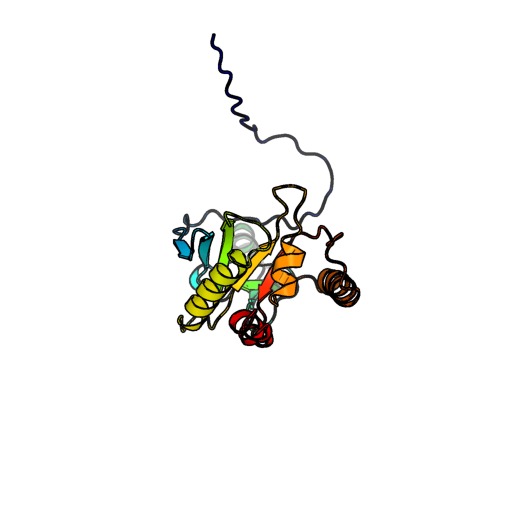 161 ? 1.039 -0.531 12.111 1.00 88.88 161 LYS A CA 1
ATOM 1278 C C . LYS A 1 161 ? 0.532 -1.849 11.527 1.00 88.88 161 LYS A C 1
ATOM 1280 O O . LYS A 1 161 ? 0.943 -2.904 12.021 1.00 88.88 161 LYS A O 1
ATOM 1285 N N . LEU A 1 162 ? -0.259 -1.788 10.453 1.00 89.62 162 LEU A N 1
ATOM 1286 C CA . LEU A 1 162 ? -0.741 -2.972 9.733 1.00 89.62 162 LEU A CA 1
ATOM 1287 C C . LEU A 1 162 ? 0.407 -3.800 9.144 1.00 89.62 162 LEU A C 1
ATOM 1289 O O . LEU A 1 162 ? 0.380 -5.022 9.206 1.00 89.62 162 LEU A O 1
ATOM 1293 N N . GLY A 1 163 ? 1.465 -3.148 8.659 1.00 91.31 163 GLY A N 1
ATOM 1294 C CA . GLY A 1 163 ? 2.638 -3.837 8.113 1.00 91.31 163 GLY A CA 1
ATOM 1295 C C . GLY A 1 163 ? 3.215 -3.205 6.852 1.00 91.31 163 GLY A C 1
ATOM 1296 O O . GLY A 1 163 ? 4.229 -3.687 6.352 1.00 91.31 163 GLY A O 1
ATOM 1297 N N . PHE A 1 164 ? 2.625 -2.120 6.357 1.00 94.00 164 PHE A N 1
ATOM 1298 C CA . PHE A 1 164 ? 3.135 -1.415 5.188 1.00 94.00 164 PHE A CA 1
ATOM 1299 C C . PHE A 1 164 ? 4.447 -0.700 5.504 1.00 94.00 164 PHE A C 1
ATOM 1301 O O . PHE A 1 164 ? 4.715 -0.316 6.646 1.00 94.00 164 PHE A O 1
ATOM 1308 N N . ARG A 1 165 ? 5.279 -0.511 4.487 1.00 94.38 165 ARG A N 1
ATOM 1309 C CA . ARG A 1 165 ? 6.559 0.191 4.586 1.00 94.38 165 ARG A CA 1
ATOM 1310 C C . ARG A 1 165 ? 6.658 1.233 3.494 1.00 94.38 165 ARG A C 1
ATOM 1312 O O . ARG A 1 165 ? 6.173 1.008 2.392 1.00 94.38 165 ARG A O 1
ATOM 1319 N N . PHE A 1 166 ? 7.274 2.359 3.820 1.00 94.00 166 PHE A N 1
ATOM 1320 C CA . PHE A 1 166 ? 7.630 3.368 2.840 1.00 94.00 166 PHE A CA 1
ATOM 1321 C C . PHE A 1 166 ? 8.655 2.826 1.853 1.00 94.00 166 PHE A C 1
ATOM 1323 O O . PHE A 1 166 ? 9.513 2.017 2.218 1.00 94.00 166 PHE A O 1
ATOM 1330 N N . VAL A 1 167 ? 8.567 3.322 0.624 1.00 91.62 167 VAL A N 1
ATOM 1331 C CA . VAL A 1 167 ? 9.600 3.155 -0.402 1.00 91.62 167 VAL A CA 1
ATOM 1332 C C . VAL A 1 167 ? 10.891 3.859 0.032 1.00 91.62 167 VAL A C 1
ATOM 1334 O O . VAL A 1 167 ? 11.981 3.341 -0.193 1.00 91.62 167 VAL A O 1
ATOM 1337 N N . GLU A 1 168 ? 10.797 5.011 0.708 1.00 90.38 168 GLU A N 1
ATOM 1338 C CA . GLU A 1 168 ? 11.975 5.661 1.288 1.00 90.38 168 GLU A CA 1
ATOM 1339 C C . GLU A 1 168 ? 12.336 5.041 2.658 1.00 90.38 168 GLU A C 1
ATOM 1341 O O . GLU A 1 168 ? 11.517 5.067 3.586 1.00 90.38 168 GLU A O 1
ATOM 1346 N N . PRO A 1 169 ? 13.554 4.487 2.829 1.00 89.12 169 PRO A N 1
ATOM 1347 C CA . PRO A 1 169 ? 13.942 3.778 4.050 1.00 89.12 169 PRO A CA 1
ATOM 1348 C C . PRO A 1 169 ? 13.993 4.688 5.284 1.00 89.12 169 PRO A C 1
ATOM 1350 O O . PRO A 1 169 ? 13.554 4.271 6.353 1.00 89.12 169 PRO A O 1
ATOM 1353 N N . GLU A 1 170 ? 14.416 5.942 5.128 1.00 90.69 170 GLU A N 1
ATOM 1354 C CA . GLU A 1 170 ? 14.531 6.930 6.213 1.00 90.69 170 GLU A CA 1
ATOM 1355 C C . GLU A 1 170 ? 13.200 7.129 6.960 1.00 90.69 170 GLU A C 1
ATOM 1357 O O . GLU A 1 170 ? 13.139 7.141 8.190 1.00 90.69 170 GLU A O 1
ATOM 1362 N N . ARG A 1 171 ? 12.080 7.181 6.226 1.00 90.25 171 ARG A N 1
ATOM 1363 C CA . ARG A 1 171 ? 10.743 7.325 6.826 1.00 90.25 171 ARG A CA 1
ATOM 1364 C C . ARG A 1 171 ? 10.338 6.105 7.651 1.00 90.25 171 ARG A C 1
ATOM 1366 O O . ARG A 1 171 ? 9.609 6.235 8.638 1.00 90.25 171 ARG A O 1
ATOM 1373 N N . ASN A 1 172 ? 10.800 4.914 7.263 1.00 91.81 172 ASN A N 1
ATOM 1374 C CA . ASN A 1 172 ? 10.541 3.696 8.025 1.00 91.81 172 ASN A CA 1
ATOM 1375 C C . ASN A 1 172 ? 11.257 3.720 9.378 1.00 91.81 172 ASN A C 1
ATOM 1377 O O . ASN A 1 172 ? 10.712 3.193 10.346 1.00 91.81 172 ASN A O 1
ATOM 1381 N N . GLU A 1 173 ? 12.435 4.337 9.477 1.00 91.38 173 GLU A N 1
ATOM 1382 C CA . GLU A 1 173 ? 13.167 4.466 10.742 1.00 91.38 173 GLU A CA 1
ATOM 1383 C C . GLU A 1 173 ? 12.417 5.356 11.733 1.00 91.38 173 GLU A C 1
ATOM 1385 O O . GLU A 1 173 ? 12.212 4.959 12.882 1.00 91.38 173 GLU A O 1
ATOM 1390 N N . ILE A 1 174 ? 11.900 6.495 11.261 1.00 90.25 174 ILE A N 1
ATOM 1391 C CA . ILE A 1 174 ? 11.079 7.413 12.062 1.00 90.25 174 ILE A CA 1
ATOM 1392 C C . ILE A 1 174 ? 9.854 6.681 12.624 1.00 90.25 174 ILE A C 1
ATOM 1394 O O . ILE A 1 174 ? 9.609 6.689 13.833 1.00 90.25 174 ILE A O 1
ATOM 1398 N N . LEU A 1 175 ? 9.101 5.983 11.764 1.00 89.88 175 LEU A N 1
ATOM 1399 C CA . LEU A 1 175 ? 7.920 5.239 12.206 1.00 89.88 175 LEU A CA 1
ATOM 1400 C C . LEU A 1 175 ? 8.265 4.041 13.091 1.00 89.88 175 LEU A C 1
ATOM 1402 O O . LEU A 1 175 ? 7.494 3.703 13.988 1.00 89.88 175 LEU A O 1
ATOM 1406 N N . ARG A 1 176 ? 9.415 3.391 12.884 1.00 90.50 176 ARG A N 1
ATOM 1407 C CA . ARG A 1 176 ? 9.890 2.313 13.761 1.00 90.50 176 ARG A CA 1
ATOM 1408 C C . ARG A 1 176 ? 10.141 2.825 15.174 1.00 90.50 176 ARG A C 1
ATOM 1410 O O . ARG A 1 176 ? 9.718 2.165 16.121 1.00 90.50 176 ARG A O 1
ATOM 1417 N N . SER A 1 177 ? 10.800 3.972 15.308 1.00 88.44 177 SER A N 1
ATOM 1418 C CA . SER A 1 177 ? 11.060 4.612 16.600 1.00 88.44 177 SER A CA 1
ATOM 1419 C C . SER A 1 177 ? 9.760 5.040 17.281 1.00 88.44 177 SER A C 1
ATOM 1421 O O . SER A 1 177 ? 9.560 4.733 18.453 1.00 88.44 177 SER A O 1
ATOM 1423 N N . TRP A 1 178 ? 8.826 5.623 16.526 1.00 87.50 178 TRP A N 1
ATOM 1424 C CA . TRP A 1 178 ? 7.503 5.990 17.036 1.00 87.50 178 TRP A CA 1
ATOM 1425 C C . TRP A 1 178 ? 6.693 4.783 17.537 1.00 87.50 178 TRP A C 1
ATOM 1427 O O . TRP A 1 178 ? 6.176 4.800 18.652 1.00 87.50 178 TRP A O 1
ATOM 1437 N N . VAL A 1 179 ? 6.617 3.695 16.760 1.00 85.94 179 VAL A N 1
ATOM 1438 C CA . VAL A 1 179 ? 5.891 2.483 17.184 1.00 85.94 179 VAL A CA 1
ATOM 1439 C C . VAL A 1 179 ? 6.509 1.871 18.443 1.00 85.94 179 VAL A C 1
ATOM 1441 O O . VAL A 1 179 ? 5.768 1.394 19.298 1.00 85.94 179 VAL A O 1
ATOM 1444 N N . LYS A 1 180 ? 7.841 1.910 18.595 1.00 85.56 180 LYS A N 1
ATOM 1445 C CA . LYS A 1 180 ? 8.528 1.425 19.806 1.00 85.56 180 LYS A CA 1
ATOM 1446 C C . LYS A 1 180 ? 8.184 2.237 21.055 1.00 85.56 180 LYS A C 1
ATOM 1448 O O . LYS A 1 180 ? 8.103 1.662 22.132 1.00 85.56 180 LYS A O 1
ATOM 1453 N N . GLN A 1 181 ? 7.979 3.544 20.914 1.00 81.81 181 GLN A N 1
ATOM 1454 C CA . GLN A 1 181 ? 7.594 4.429 22.019 1.00 81.81 181 GLN A CA 1
ATOM 1455 C C . GLN A 1 181 ? 6.114 4.269 22.422 1.00 81.81 181 GLN A C 1
ATOM 1457 O O . GLN A 1 181 ? 5.695 4.801 23.443 1.00 81.81 181 GLN A O 1
ATOM 1462 N N . ASN A 1 182 ? 5.330 3.506 21.647 1.00 67.12 182 ASN A N 1
ATOM 1463 C CA . ASN A 1 182 ? 3.917 3.190 21.880 1.00 67.12 182 ASN A CA 1
ATOM 1464 C C . ASN A 1 182 ? 3.003 4.419 22.077 1.00 67.12 182 ASN A C 1
ATOM 1466 O O . ASN A 1 182 ? 1.951 4.345 22.712 1.00 67.12 182 ASN A O 1
ATOM 1470 N N . THR A 1 183 ? 3.376 5.563 21.502 1.00 63.97 183 THR A N 1
ATOM 1471 C CA . THR A 1 183 ? 2.637 6.817 21.664 1.00 63.97 183 THR A CA 1
ATOM 1472 C C . THR A 1 183 ? 1.473 6.877 20.673 1.00 63.97 183 THR A C 1
ATOM 1474 O O . THR A 1 183 ? 1.653 7.106 19.478 1.00 63.97 183 THR A O 1
ATOM 1477 N N . LEU A 1 184 ? 0.244 6.668 21.152 1.00 63.84 184 LEU A N 1
ATOM 1478 C CA . LEU A 1 184 ? -0.975 6.765 20.330 1.00 63.84 184 LEU A CA 1
ATOM 1479 C C . LEU A 1 184 ? -1.311 8.201 19.898 1.00 63.84 184 LEU A C 1
ATOM 1481 O O . LEU A 1 184 ? -2.043 8.382 18.928 1.00 63.84 184 LEU A O 1
ATOM 1485 N N . ILE A 1 185 ? -0.801 9.193 20.629 1.00 60.72 185 ILE A N 1
ATOM 1486 C CA . ILE A 1 185 ? -1.334 10.560 20.632 1.00 60.72 185 ILE A CA 1
ATOM 1487 C C . ILE A 1 185 ? -0.641 11.465 19.602 1.00 60.72 185 ILE A C 1
ATOM 1489 O O . ILE A 1 185 ? -1.287 12.365 19.077 1.00 60.72 185 ILE A O 1
ATOM 1493 N N . ASP A 1 186 ? 0.617 11.188 19.240 1.00 70.94 186 ASP A N 1
ATOM 1494 C CA . ASP A 1 186 ? 1.382 12.039 18.318 1.00 70.94 186 ASP A CA 1
ATOM 1495 C C . ASP A 1 186 ? 2.068 11.208 17.226 1.00 70.94 186 ASP A C 1
ATOM 1497 O O . ASP A 1 186 ? 3.247 10.860 17.286 1.00 70.94 186 ASP A O 1
ATOM 1501 N N . ALA A 1 187 ? 1.266 10.769 16.254 1.00 77.69 187 ALA A N 1
ATOM 1502 C CA . ALA A 1 187 ? 1.767 10.007 15.120 1.00 77.69 187 ALA A CA 1
ATOM 1503 C C . ALA A 1 187 ? 2.493 10.937 14.132 1.00 77.69 187 ALA A C 1
ATOM 1505 O O . ALA A 1 187 ? 1.894 11.931 13.706 1.00 77.69 187 ALA A O 1
ATOM 1506 N N . PRO A 1 188 ? 3.715 10.594 13.674 1.00 83.88 188 PRO A N 1
ATOM 1507 C CA . PRO A 1 188 ? 4.425 11.380 12.675 1.00 83.88 188 PRO A CA 1
ATOM 1508 C C . PRO A 1 188 ? 3.558 11.631 11.439 1.00 83.88 188 PRO A C 1
ATOM 1510 O O . PRO A 1 188 ? 3.002 10.698 10.847 1.00 83.88 188 PRO A O 1
ATOM 1513 N N . LYS A 1 189 ? 3.444 12.899 11.039 1.00 85.81 189 LYS 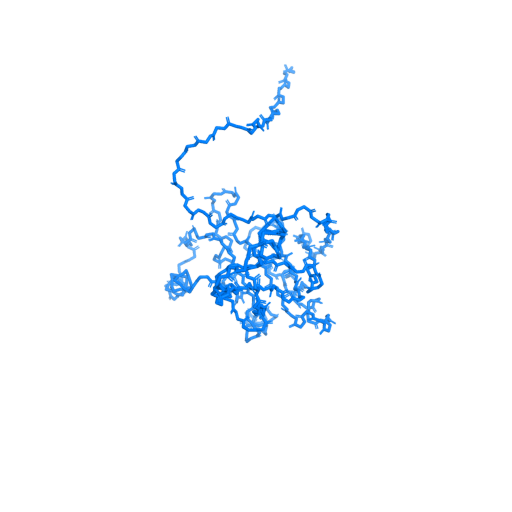A N 1
ATOM 1514 C CA . LYS A 1 189 ? 2.691 13.340 9.856 1.00 85.81 189 LYS A CA 1
ATOM 1515 C C . LYS A 1 189 ? 3.529 13.171 8.591 1.00 85.81 189 LYS A C 1
ATOM 1517 O O . LYS A 1 189 ? 3.915 14.135 7.942 1.00 85.81 189 LYS A O 1
ATOM 1522 N N . LEU A 1 190 ? 3.845 11.921 8.280 1.00 88.06 190 LEU A N 1
ATOM 1523 C CA . LEU A 1 190 ? 4.585 11.557 7.079 1.00 88.06 190 LEU A CA 1
ATOM 1524 C C . LEU A 1 190 ? 3.612 11.252 5.942 1.00 88.06 190 LEU A C 1
ATOM 1526 O O . LEU A 1 190 ? 2.572 10.631 6.160 1.00 88.06 190 LEU A O 1
ATOM 1530 N N . THR A 1 191 ? 3.982 11.656 4.732 1.00 89.50 191 THR A N 1
ATOM 1531 C CA . THR A 1 191 ? 3.265 11.324 3.496 1.00 89.50 191 THR A CA 1
ATOM 1532 C C . THR A 1 191 ? 4.164 10.580 2.525 1.00 89.50 191 THR A C 1
ATOM 1534 O O . THR A 1 191 ? 5.378 10.722 2.595 1.00 89.50 191 THR A O 1
ATOM 1537 N N . GLY A 1 192 ? 3.606 9.794 1.611 1.00 89.62 192 GLY A N 1
ATOM 1538 C CA . GLY A 1 192 ? 4.376 9.172 0.534 1.00 89.62 192 GLY A CA 1
ATOM 1539 C C . GLY A 1 192 ? 3.978 7.734 0.238 1.00 89.62 192 GLY A C 1
ATOM 1540 O O . GLY A 1 192 ? 3.066 7.169 0.846 1.00 89.62 192 GLY A O 1
ATOM 1541 N N . MET A 1 193 ? 4.697 7.140 -0.711 1.00 91.12 193 MET A N 1
ATOM 1542 C CA . MET A 1 193 ? 4.388 5.812 -1.228 1.00 91.12 193 MET A CA 1
ATOM 1543 C C . MET A 1 193 ? 4.777 4.727 -0.234 1.00 91.12 193 MET A C 1
ATOM 1545 O O . MET A 1 193 ? 5.925 4.636 0.209 1.00 91.12 193 MET A O 1
ATOM 1549 N N . MET A 1 194 ? 3.816 3.863 0.065 1.00 94.31 194 MET A N 1
ATOM 1550 C CA . MET A 1 194 ? 3.996 2.686 0.893 1.00 94.31 194 MET A CA 1
ATOM 1551 C C . MET A 1 194 ? 3.560 1.430 0.142 1.00 94.31 194 MET A C 1
ATOM 1553 O O . MET A 1 194 ? 2.649 1.457 -0.682 1.00 94.31 194 MET A O 1
ATOM 1557 N N . TYR A 1 195 ? 4.180 0.305 0.463 1.00 94.19 195 TYR A N 1
ATOM 1558 C CA . TYR A 1 195 ? 3.829 -1.010 -0.067 1.00 94.19 195 TYR A CA 1
ATOM 1559 C C . TYR A 1 195 ? 3.753 -2.034 1.063 1.00 94.19 195 TYR A C 1
ATOM 1561 O O . TYR A 1 195 ? 4.276 -1.797 2.155 1.00 94.19 195 TYR A O 1
ATOM 1569 N N . LEU A 1 196 ? 3.087 -3.163 0.821 1.00 94.88 196 LEU A N 1
ATOM 1570 C CA . LEU A 1 196 ? 2.994 -4.270 1.771 1.00 94.88 196 LEU A CA 1
ATOM 1571 C C . LEU A 1 196 ? 4.048 -5.346 1.453 1.00 94.88 196 LEU A C 1
ATOM 1573 O O . LEU A 1 196 ? 3.861 -6.107 0.506 1.00 94.88 196 LEU A O 1
ATOM 1577 N N . PRO A 1 197 ? 5.154 -5.462 2.210 1.00 92.44 197 PRO A N 1
ATOM 1578 C CA . PRO A 1 197 ? 6.129 -6.525 1.973 1.00 92.44 197 PRO A CA 1
ATOM 1579 C C . PRO A 1 197 ? 5.489 -7.908 2.131 1.00 92.44 197 PRO A C 1
ATOM 1581 O O . PRO A 1 197 ? 4.679 -8.093 3.040 1.00 92.44 197 PRO A O 1
ATOM 1584 N N . GLU A 1 198 ? 5.908 -8.888 1.327 1.00 89.88 198 GLU A N 1
ATOM 1585 C CA . GLU A 1 198 ? 5.351 -10.251 1.353 1.00 89.88 198 GLU A CA 1
ATOM 1586 C C . GLU A 1 198 ? 5.397 -10.869 2.760 1.00 89.88 198 GLU A C 1
ATOM 1588 O O . GLU A 1 198 ? 4.391 -11.345 3.284 1.00 89.88 198 GLU A O 1
ATOM 1593 N N . LYS A 1 199 ? 6.533 -10.707 3.449 1.00 89.69 199 LYS A N 1
ATOM 1594 C CA . LYS A 1 199 ? 6.733 -11.142 4.842 1.00 89.69 199 LYS A CA 1
ATOM 1595 C C . LYS A 1 199 ? 5.730 -10.573 5.857 1.00 89.69 199 LYS A C 1
ATOM 1597 O O . LYS A 1 199 ? 5.579 -11.129 6.938 1.00 89.69 199 LYS A O 1
ATOM 1602 N N . ASN A 1 200 ? 5.070 -9.456 5.545 1.00 90.81 200 ASN A N 1
ATOM 1603 C CA . ASN A 1 200 ? 4.123 -8.790 6.440 1.00 90.81 200 ASN A CA 1
ATOM 1604 C C . ASN A 1 200 ? 2.659 -9.078 6.080 1.00 90.81 200 ASN A C 1
ATOM 1606 O O . ASN A 1 200 ? 1.772 -8.620 6.796 1.00 90.81 200 ASN A O 1
ATOM 1610 N N . ILE A 1 201 ? 2.385 -9.831 5.011 1.00 90.00 201 ILE A N 1
ATOM 1611 C CA . ILE A 1 201 ? 1.016 -10.142 4.583 1.00 90.00 201 ILE A CA 1
ATOM 1612 C C . ILE A 1 201 ? 0.251 -10.870 5.691 1.00 90.00 201 ILE A C 1
ATOM 1614 O O . ILE A 1 201 ? -0.837 -10.441 6.070 1.00 90.00 201 ILE A O 1
ATOM 1618 N N . GLN A 1 202 ? 0.849 -11.910 6.279 1.00 87.44 202 GLN A N 1
ATOM 1619 C CA . GLN A 1 202 ? 0.236 -12.657 7.385 1.00 87.44 202 GLN A CA 1
ATOM 1620 C C . GLN A 1 202 ? -0.082 -11.755 8.582 1.00 87.44 202 GLN A C 1
ATOM 1622 O O . GLN A 1 202 ? -1.136 -11.887 9.196 1.00 87.44 202 GLN A O 1
ATOM 1627 N N . LYS A 1 203 ? 0.791 -10.782 8.875 1.00 88.44 203 LYS A N 1
ATOM 1628 C CA . LYS A 1 203 ? 0.563 -9.814 9.952 1.00 88.44 203 LYS A CA 1
ATOM 1629 C C . LYS A 1 203 ? -0.699 -8.983 9.713 1.00 88.44 203 LYS A C 1
ATOM 1631 O O . LYS A 1 203 ? -1.404 -8.694 10.672 1.00 88.44 203 LYS A O 1
ATOM 1636 N N . VAL A 1 204 ? -0.969 -8.586 8.467 1.00 88.00 204 VAL A N 1
ATOM 1637 C CA . VAL A 1 204 ? -2.184 -7.833 8.124 1.00 88.00 204 VAL A CA 1
ATOM 1638 C C . VAL A 1 204 ? -3.420 -8.713 8.275 1.00 88.00 204 VAL A C 1
ATOM 1640 O O . VAL A 1 204 ? -4.395 -8.270 8.874 1.00 88.00 204 VAL A O 1
ATOM 1643 N N . LEU A 1 205 ? -3.374 -9.948 7.770 1.00 86.44 205 LEU A N 1
ATOM 1644 C CA . LEU A 1 205 ? -4.507 -10.878 7.826 1.00 86.44 205 LEU A CA 1
ATOM 1645 C C . LEU A 1 205 ? -4.903 -11.217 9.269 1.00 86.44 205 LEU A C 1
ATOM 1647 O O . LEU A 1 205 ? -6.074 -11.139 9.608 1.00 86.44 205 LEU A O 1
ATOM 1651 N N . LEU A 1 206 ? -3.922 -11.457 10.140 1.00 84.69 206 LEU A N 1
ATOM 1652 C CA . LEU A 1 206 ? -4.140 -11.783 11.557 1.00 84.69 206 LEU A CA 1
ATOM 1653 C C . LEU A 1 206 ? -4.298 -10.540 12.453 1.00 84.69 206 LEU A C 1
ATOM 1655 O O . LEU A 1 206 ? -4.358 -10.638 13.683 1.00 84.69 206 LEU A O 1
ATOM 1659 N N . TYR A 1 207 ? -4.309 -9.338 11.870 1.00 72.88 207 TYR A N 1
ATOM 1660 C CA . TYR A 1 207 ? -4.382 -8.098 12.635 1.00 72.88 207 TYR A CA 1
ATOM 1661 C C . TYR A 1 207 ? -5.736 -8.014 13.364 1.00 72.88 207 TYR A C 1
ATOM 1663 O O . TYR A 1 207 ? -6.778 -7.858 12.728 1.00 72.88 207 TYR A O 1
ATOM 1671 N N . ASN A 1 208 ? -5.699 -8.073 14.701 1.00 62.38 208 ASN A N 1
ATOM 1672 C CA . ASN A 1 208 ? -6.821 -8.169 15.658 1.00 62.38 208 ASN A CA 1
ATOM 1673 C C . ASN A 1 208 ? -7.319 -9.580 16.023 1.00 62.38 208 ASN A C 1
ATOM 1675 O O . ASN A 1 208 ? -8.143 -9.669 16.927 1.00 62.38 208 ASN A O 1
ATOM 1679 N N . GLU A 1 209 ? -6.828 -10.664 15.414 1.00 56.22 209 GLU A N 1
ATOM 1680 C CA . GLU A 1 209 ? -7.144 -12.023 15.904 1.00 56.22 209 GLU A CA 1
ATOM 1681 C C . GLU A 1 209 ? -6.339 -12.369 17.169 1.00 56.22 209 GLU A C 1
ATOM 1683 O O . GLU A 1 209 ? -6.829 -13.071 18.042 1.00 56.22 209 GLU A O 1
ATOM 1688 N N . ASN A 1 210 ? -5.158 -11.763 17.336 1.00 39.59 210 ASN A N 1
ATOM 1689 C CA . ASN A 1 210 ? -4.303 -11.897 18.527 1.00 39.59 210 ASN A CA 1
ATOM 1690 C C . ASN A 1 210 ? -4.652 -10.914 19.673 1.00 39.59 210 ASN A C 1
ATOM 1692 O O . ASN A 1 210 ? -3.788 -10.587 20.485 1.00 39.59 210 ASN A O 1
ATOM 1696 N N . LEU A 1 211 ? -5.873 -10.372 19.699 1.00 37.38 211 LEU A N 1
ATOM 1697 C CA . LEU A 1 211 ? -6.392 -9.495 20.767 1.00 37.38 211 LEU A CA 1
ATOM 1698 C C . LEU A 1 211 ? -7.621 -10.103 21.479 1.00 37.38 211 LEU A C 1
ATOM 1700 O O . LEU A 1 211 ? -8.348 -9.376 22.157 1.00 37.38 211 LEU A O 1
ATOM 1704 N N . LEU A 1 212 ? -7.843 -11.412 21.313 1.00 29.73 212 LEU A N 1
ATOM 1705 C CA . LEU A 1 212 ? -8.789 -12.220 22.088 1.00 29.73 212 LEU A CA 1
ATOM 1706 C C . LEU A 1 212 ? -8.053 -13.014 23.169 1.00 29.73 212 LEU A C 1
ATOM 1708 O O . LEU A 1 212 ? -6.990 -13.587 22.842 1.00 29.73 212 LEU A O 1
#

Solvent-accessible surface area (backbone atoms only — not comparable to full-atom values): 13083 Å² total; per-residue (Å²): 133,89,84,89,82,87,83,81,84,82,83,81,93,83,84,90,83,79,95,69,94,64,93,67,82,82,76,73,94,69,75,90,69,75,74,43,78,53,76,44,92,82,12,39,34,36,30,37,74,50,50,46,87,69,61,46,73,59,85,76,61,68,57,75,89,48,34,47,82,42,82,37,72,57,69,68,57,76,71,54,59,62,45,52,76,76,40,94,64,87,79,72,85,66,63,72,43,80,42,39,28,39,45,32,28,36,37,47,78,46,77,47,51,87,58,83,93,71,56,40,57,54,54,43,51,33,54,50,41,55,53,25,45,74,32,85,77,29,66,36,32,41,34,35,66,24,63,65,85,79,80,74,62,33,50,38,49,55,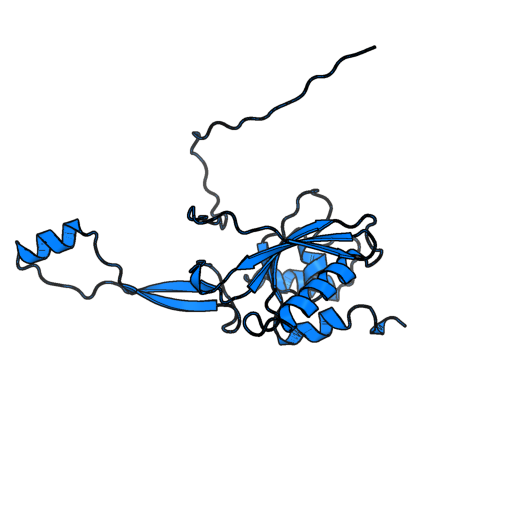44,40,71,48,39,34,41,47,38,54,64,70,61,42,52,56,51,51,54,46,62,73,68,66,56,86,87,73,56,64,82,52,67,50,53,28,34,44,51,77,92,30,48,63,51,36,66,49,60,72,66,84,75,115

Mean predicted aligned error: 13.73 Å

Foldseek 3Di:
DDDDDDDDDDDDDDDDDDDDPDPDDPPDPDDDFDWDWDDDPNKIWTKGKDALVVQRWDDFADDPLFKDKDWDFPPDPPVVVVVVVVDVDDDDRGDIDITIGTHIAMETPDIGDPDPPPCNSLVRVLVVQVVLCVDPRSNSKYKYWQADPPVQDGSVLVVVQLAKDASHVVVNVVSVVVVVVVDPHDHDNDTGMIIHDNVSSVSSNCPPVVVD

Secondary structure (DSSP, 8-state):
---------PPPS----------------------EEEEETTEEEEEEEEPGGG--EE-S---TTTEEEEEEE----HHHHHHHHHS-PPPPPPPEEEEEEEPSEEEEEEEE-SSTTSSHHHHHHHHHHHHHHHSTTTTT-EEEEE--SSSS--HHHHHHHHT-EESSHHHHHHHHHHHHHT-SS------EEEE--GGGHHHHHTTTGGG-

Sequence (212 aa):
MVSSTGYNLAINPNISSGMTVSNTMRVNSQRKQQEKVVTVKNAKIKYHKIKSSDKYTVYGNWSDDYAYEVDKEITNSPEISALRSRYRLITFKNPISKSLYLKDCYIIDFIEAPQRYKGEGTKVVQALVERSLADKNCKGRVVVNAEIIDGKTSPAGFFYKLGFRFVEPERNEILRSWVKQNTLIDAPKLTGMMYLPEKNIQKVLLYNENLL

Radius of gyration: 21.94 Å; Cα contacts (8 Å, |Δi|>4): 289; chains: 1; bounding box: 66×48×66 Å

Nearest PDB structures (foldseek):
  8b2l-assembly1_J1  TM=3.642E-01  e=2.851E+00  Nicotiana tabacum
  7qiz-assembly1_DA  TM=3.693E-01  e=3.845E+00  Solanum lycopersicum
  5ds1-assembly2_C  TM=2.392E-01  e=5.031E-01  Pisum sativum
  9cai-assembly1_Aa  TM=3.639E-01  e=4.885E+00  Caenorhabditis elegans
  2byu-assembly1_B  TM=2.762E-01  e=2.114E+00  Triticum aestivum